Protein AF-A0A849HX82-F1 (afdb_monomer)

Mean predicted aligned error: 11.18 Å

Nearest PDB structures (foldseek):
  6ycs-assembly1_D  TM=4.601E-01  e=2.267E+00  Homo sapiens

Sequence (361 aa):
MLLKFRVETRKIKQPRIVVLRLSQDETGKPLERSLGSFNSKRSYQHIIEQLTEAERYEFDNYVATLAFSKTLFNTEADKVDRFIIKAAPDFKEALFAIWEEAKQWGITFTPEHEMLIGLLEKAKAVEQELSILTQGHFSALQKYGINIHQPAQDKENSTESEILFVTALKTARTGDRLAELFNEIASQKYGKSPKFKPHHFDFFINAKGKSTPPSFPKWYYTVAIDVLLELGIAPETLIPPELITIHWLRLNKQADILKTAALFDSVFPALRHNTRCHRLITREHMNSDIERMAKGKKYLSPAKAFEKWLEESIALKSSPRLETVISTFNRAFPALADNPFFMKLIASNLEKDSRTQGEES

Solvent-accessible surface area (backbone atoms only — not comparable to full-atom values): 21055 Å² total; per-residue (Å²): 132,81,70,54,59,50,78,43,69,47,88,55,105,61,65,32,43,33,40,25,40,50,48,63,48,100,86,68,47,85,39,79,43,80,58,47,67,27,41,102,89,42,78,55,62,76,38,58,79,71,44,53,72,75,53,40,54,56,48,53,27,52,53,40,46,44,50,48,40,33,72,65,62,69,40,54,76,84,72,63,76,89,81,86,83,89,73,58,67,70,57,54,52,51,53,49,55,50,36,57,52,31,53,58,54,69,42,92,62,47,70,58,36,56,51,51,52,52,51,49,55,52,49,29,52,50,46,54,52,42,18,63,78,49,75,60,74,50,59,77,55,50,76,61,70,40,61,64,91,54,79,88,75,85,81,72,77,62,73,64,65,47,52,48,54,43,50,41,39,65,74,47,71,37,48,60,55,36,20,50,50,49,24,47,49,34,32,75,77,66,72,36,82,70,75,63,47,36,74,74,52,47,52,69,75,64,54,84,80,61,94,68,78,82,88,68,67,70,58,54,54,29,48,39,47,51,50,23,47,78,72,73,40,67,59,68,80,75,44,59,58,58,60,50,45,60,29,42,46,67,80,60,62,52,99,43,67,67,60,29,48,54,51,47,36,69,78,37,61,92,50,59,81,39,62,53,42,55,39,40,54,50,47,57,46,33,50,50,39,43,38,57,40,37,71,71,55,83,88,56,57,72,67,57,12,47,52,52,35,55,74,65,41,71,85,51,84,64,89,59,56,67,68,59,54,51,54,52,45,31,70,75,25,66,71,53,44,88,33,69,69,59,54,52,51,53,54,57,52,57,54,50,58,58,52,61,60,63,74,79,107

Secondary structure (DSSP, 8-state):
---SEEEEEE-SSS-EEEEEEEEE-TTS-EEEEEEEEEBTTB--HHHHTT--HHHHHHHHHHHHHHHHHHHHH---GGG---------HHHHHHHHHHHHHHHHTT----HHHHHHHHHHHHHHHHHHHHHHHTTT---TTGGGT--TTSPPP----HHHHHHHHHHHHHHHSSHHHHHHHHHHHHHHHH-------GGGTHHHHH-SS-SS-----TTHHHHHHHHHHHTT--GGGTS-HHHHHHHHHHHH--SSHHHHHHHHHHH-GGGTT-HHHHHHHHHHHHHHHHHHHTTT-S---HHHHHHHHHHH-GGGSS---HHHHHHHHHHH-GGGTT-HHHHHHHHHHHHHHHHHHHH--

Foldseek 3Di:
DPLQWDWDFDPDVDTKTWIWGWDADPVRDTDTDTQDIDAPVGDCVSSCVVDDLVNNLVVVLLVLVQVVCCPQQVDGPNRDDDDDDDDDPVVVVVLSVCCVVCVLLPHDDRPNNVVVLVVVLVVLVVQVVVCVVVVNPGDDSVVSVDDSPDRDDDPPDPPQLLQLLVVLCVLLVALASSLVQLQCCCCPVQVHHSDGDSVVSVCSVPVPDDPDDDDDDLLSSLSSCVSCVVSVHHCCVRHPLQSNLVNVCPRQQDPDLVVSLVVVCVSHVVCNPVSNSSSNSLVVLQVVLLCVLQVNDPDDDSLRSLVSSVVVVPVPPDLDDLVVVLVVSCVSRVSCRPPVVVSVSSVVVSVVVVVVVVVVD

Radius of gyration: 25.2 Å; Cα contacts (8 Å, |Δi|>4): 334; chains: 1; bounding box: 61×73×53 Å

Structure (mmCIF, N/CA/C/O backbone):
data_AF-A0A849HX82-F1
#
_entry.id   AF-A0A849HX82-F1
#
loop_
_atom_site.group_PDB
_atom_site.id
_atom_site.type_symbol
_atom_site.label_atom_id
_atom_site.label_alt_id
_atom_site.label_comp_id
_atom_site.label_asym_id
_atom_site.label_entity_id
_atom_site.label_seq_id
_atom_site.pdbx_PDB_ins_code
_atom_site.Cartn_x
_atom_site.Cartn_y
_atom_site.Cartn_z
_atom_site.occupancy
_atom_site.B_iso_or_equiv
_atom_site.auth_seq_id
_atom_site.auth_comp_id
_atom_site.auth_asym_id
_atom_site.auth_atom_id
_atom_site.pdbx_PDB_model_num
ATOM 1 N N . MET A 1 1 ? 19.000 21.917 -10.399 1.00 32.50 1 MET A N 1
ATOM 2 C CA . MET A 1 1 ? 17.575 21.779 -10.034 1.00 32.50 1 MET A CA 1
ATOM 3 C C . MET A 1 1 ? 17.348 22.616 -8.782 1.00 32.50 1 MET A C 1
ATOM 5 O O . MET A 1 1 ? 17.922 22.293 -7.749 1.00 32.50 1 MET A O 1
ATOM 9 N N . LEU A 1 2 ? 16.660 23.756 -8.898 1.00 37.84 2 LEU A N 1
ATOM 10 C CA . LEU A 1 2 ? 16.303 24.582 -7.740 1.00 37.84 2 LEU A CA 1
ATOM 11 C C . LEU A 1 2 ? 15.347 23.763 -6.869 1.00 37.84 2 LEU A C 1
ATOM 13 O O . LEU A 1 2 ? 14.378 23.219 -7.395 1.00 37.84 2 LEU A O 1
ATOM 17 N N . LEU A 1 3 ? 15.638 23.641 -5.572 1.00 44.00 3 LEU A N 1
ATOM 18 C CA . LEU A 1 3 ? 14.663 23.134 -4.606 1.00 44.00 3 LEU A CA 1
ATOM 19 C C . LEU A 1 3 ? 13.393 23.969 -4.783 1.00 44.00 3 LEU A C 1
ATOM 21 O O . LEU A 1 3 ? 13.452 25.189 -4.651 1.00 44.00 3 LEU A O 1
ATOM 25 N N . LYS A 1 4 ? 12.275 23.339 -5.151 1.00 60.84 4 LYS A N 1
ATOM 26 C CA . LYS A 1 4 ? 11.016 24.063 -5.379 1.00 60.84 4 LYS A CA 1
ATOM 27 C C . LYS A 1 4 ? 10.300 24.376 -4.065 1.00 60.84 4 LYS A C 1
ATOM 29 O O . LYS A 1 4 ? 9.403 25.218 -4.066 1.00 60.84 4 LYS A O 1
ATOM 34 N N . PHE A 1 5 ? 10.756 23.781 -2.951 1.00 62.72 5 PHE A N 1
ATOM 35 C CA . PHE A 1 5 ? 10.306 24.102 -1.599 1.00 62.72 5 PHE A CA 1
ATOM 36 C C . PHE A 1 5 ? 11.450 24.365 -0.643 1.00 62.72 5 PHE A C 1
ATOM 38 O O . PHE A 1 5 ?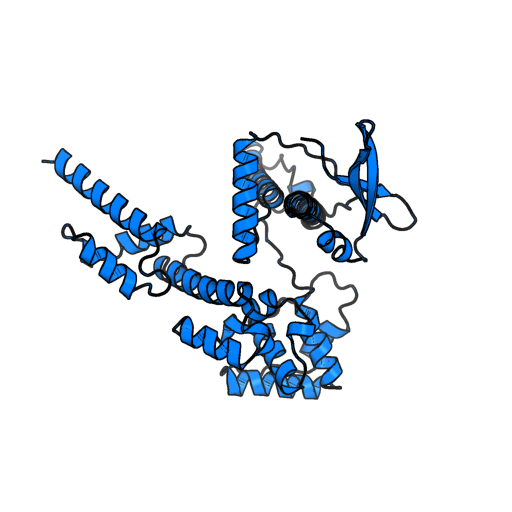 12.479 23.686 -0.657 1.00 62.72 5 PHE A O 1
ATOM 45 N N . ARG A 1 6 ? 11.205 25.303 0.266 1.00 67.62 6 ARG A N 1
ATOM 46 C CA . ARG A 1 6 ? 11.933 25.403 1.522 1.00 67.62 6 ARG A CA 1
ATOM 47 C C . ARG A 1 6 ? 10.997 24.989 2.641 1.00 67.62 6 ARG A C 1
ATOM 49 O O . ARG A 1 6 ? 9.869 25.476 2.729 1.00 67.62 6 ARG A O 1
ATOM 56 N N . VAL A 1 7 ? 11.483 24.086 3.481 1.00 65.19 7 VAL A N 1
ATOM 57 C CA . VAL A 1 7 ? 10.782 23.674 4.686 1.00 65.19 7 VAL A CA 1
ATOM 58 C C . VAL A 1 7 ? 11.515 24.244 5.887 1.00 65.19 7 VAL A C 1
ATOM 60 O O . VAL A 1 7 ? 12.705 23.993 6.070 1.00 65.19 7 VAL A O 1
ATOM 63 N N . GLU A 1 8 ? 10.817 25.045 6.684 1.00 70.25 8 GLU A N 1
ATOM 64 C CA . GLU A 1 8 ? 11.392 25.681 7.867 1.00 70.25 8 GLU A CA 1
ATOM 65 C C . GLU A 1 8 ? 10.648 25.268 9.122 1.00 70.25 8 GLU A C 1
ATOM 67 O O . GLU A 1 8 ? 9.415 25.296 9.158 1.00 70.25 8 GLU A O 1
ATOM 72 N N . THR A 1 9 ? 11.396 24.999 10.190 1.00 63.47 9 THR A N 1
ATOM 73 C CA . THR A 1 9 ? 10.790 24.848 11.505 1.00 63.47 9 THR A CA 1
ATOM 74 C C . THR A 1 9 ? 10.816 26.166 12.262 1.00 63.47 9 THR A C 1
ATOM 76 O O . THR A 1 9 ? 11.868 26.644 12.686 1.00 63.47 9 THR A O 1
ATOM 79 N N . ARG A 1 10 ? 9.639 26.753 12.489 1.00 67.75 10 ARG A N 1
ATOM 80 C CA . ARG A 1 10 ? 9.504 27.943 13.336 1.00 67.75 10 ARG A CA 1
ATOM 81 C C . ARG A 1 10 ? 9.311 27.529 14.790 1.00 67.75 10 ARG A C 1
ATOM 83 O O . ARG A 1 10 ? 8.286 26.941 15.144 1.00 67.75 10 ARG A O 1
ATOM 90 N N . LYS A 1 11 ? 10.276 27.885 15.643 1.00 60.84 11 LYS A N 1
ATOM 91 C CA . LYS A 1 11 ? 10.213 27.713 17.104 1.00 60.84 11 LYS A CA 1
ATOM 92 C C . LYS A 1 11 ? 9.299 28.773 17.735 1.00 60.84 11 LYS A C 1
ATOM 94 O O . LYS A 1 11 ? 9.757 29.738 18.333 1.00 60.84 11 LYS A O 1
ATOM 99 N N . ILE A 1 12 ? 7.989 28.611 17.561 1.00 63.09 12 ILE A N 1
ATOM 100 C CA . ILE A 1 12 ? 6.954 29.301 18.357 1.00 63.09 12 ILE A CA 1
ATOM 101 C C . ILE A 1 12 ? 6.491 28.375 19.501 1.00 63.09 12 ILE A C 1
ATOM 103 O O . ILE A 1 12 ? 7.000 27.263 19.614 1.00 63.09 12 ILE A O 1
ATOM 107 N N . LYS A 1 13 ? 5.502 28.773 20.329 1.00 56.59 13 LYS A N 1
ATOM 108 C CA . LYS A 1 13 ? 4.958 27.948 21.446 1.00 56.59 13 LYS A CA 1
ATOM 109 C C . LYS A 1 13 ? 4.661 26.477 21.076 1.00 56.59 13 LYS A C 1
ATOM 111 O O . LYS A 1 13 ? 4.622 25.629 21.958 1.00 56.59 13 LYS A O 1
ATOM 116 N N . GLN A 1 14 ? 4.433 26.180 19.793 1.00 59.50 14 GLN A N 1
ATOM 117 C CA . GLN A 1 14 ? 4.454 24.831 19.223 1.00 59.50 14 GLN A CA 1
ATOM 118 C C . GLN A 1 14 ? 5.280 24.849 17.926 1.00 59.50 14 GLN A C 1
ATOM 120 O O . GLN A 1 14 ? 4.918 25.631 17.043 1.00 59.50 14 GLN A O 1
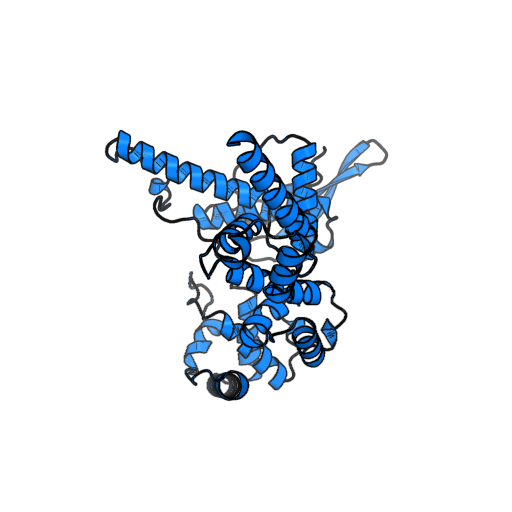ATOM 125 N N . PRO A 1 15 ? 6.324 24.012 17.765 1.00 66.88 15 PRO A N 1
ATOM 126 C CA . PRO A 1 15 ? 7.077 23.929 16.517 1.00 66.88 15 PRO A CA 1
ATOM 127 C C . PRO A 1 15 ? 6.139 23.702 15.329 1.00 66.88 15 PRO A C 1
ATOM 129 O O . PRO A 1 15 ? 5.221 22.876 15.393 1.00 66.88 15 PRO A O 1
ATOM 132 N N . ARG A 1 16 ? 6.330 24.481 14.263 1.00 73.69 16 ARG A N 1
ATOM 133 C CA . ARG A 1 16 ? 5.575 24.337 13.014 1.00 73.69 16 ARG A CA 1
ATOM 134 C C . ARG A 1 16 ? 6.516 24.204 11.846 1.00 73.69 16 ARG A C 1
ATOM 136 O O . ARG A 1 16 ? 7.484 24.953 11.761 1.00 73.69 16 ARG A O 1
ATOM 143 N N . ILE A 1 17 ? 6.142 23.315 10.945 1.00 80.19 17 ILE A N 1
ATOM 144 C CA . ILE A 1 17 ? 6.787 23.112 9.664 1.00 80.19 17 ILE A CA 1
ATOM 145 C C . ILE A 1 17 ? 6.073 24.011 8.664 1.00 80.19 17 ILE A C 1
ATOM 147 O O . ILE A 1 17 ? 4.870 23.862 8.450 1.00 80.19 17 ILE A O 1
ATOM 151 N N . VAL A 1 18 ? 6.785 24.985 8.111 1.00 82.62 18 VAL A N 1
ATOM 152 C CA . VAL A 1 18 ? 6.273 25.908 7.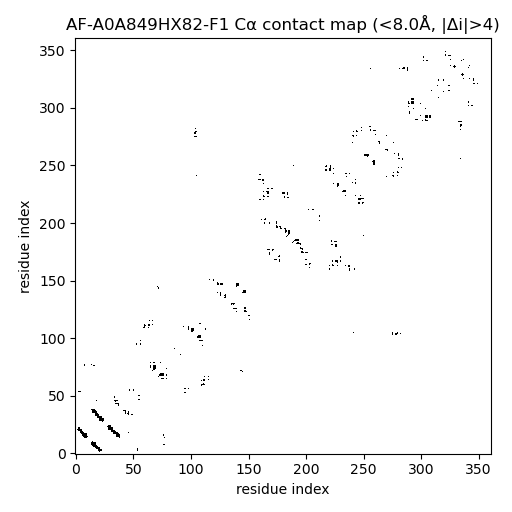093 1.00 82.62 18 VAL A CA 1
ATOM 153 C C . VAL A 1 18 ? 6.752 25.435 5.733 1.00 82.62 18 VAL A C 1
ATOM 155 O O . VAL A 1 18 ? 7.942 25.185 5.570 1.00 82.62 18 VAL A O 1
ATOM 158 N N . VAL A 1 19 ? 5.834 25.327 4.773 1.00 84.69 19 VAL A N 1
ATOM 159 C CA . VAL A 1 19 ? 6.145 24.927 3.397 1.00 84.69 19 VAL A CA 1
ATOM 160 C C . VAL A 1 19 ? 6.078 26.161 2.510 1.00 84.69 19 VAL A C 1
ATOM 162 O O . VAL A 1 19 ? 5.021 26.782 2.371 1.00 84.69 19 VAL A O 1
ATOM 165 N N . LEU A 1 20 ? 7.214 26.527 1.928 1.00 84.12 20 LEU A N 1
ATOM 166 C CA . LEU A 1 20 ? 7.356 27.686 1.053 1.00 84.12 20 LEU A CA 1
ATOM 167 C C . LEU A 1 20 ? 7.644 27.200 -0.362 1.00 84.12 20 LEU A C 1
ATOM 169 O O . LEU A 1 20 ? 8.619 26.482 -0.540 1.00 84.12 20 LEU A O 1
ATOM 173 N N . ARG A 1 21 ? 6.847 27.600 -1.355 1.00 85.25 21 ARG A N 1
ATOM 174 C CA . ARG A 1 21 ? 7.183 27.435 -2.774 1.00 85.25 21 ARG A CA 1
ATOM 175 C C . ARG A 1 21 ? 8.191 28.503 -3.177 1.00 85.25 21 ARG A C 1
ATOM 177 O O . ARG A 1 21 ? 7.951 29.687 -2.936 1.00 85.25 21 ARG A O 1
ATOM 184 N N . LEU A 1 22 ? 9.279 28.078 -3.805 1.00 83.62 22 LEU A N 1
ATOM 185 C CA . LEU A 1 22 ? 10.296 28.955 -4.371 1.00 83.62 22 LEU A CA 1
ATOM 186 C C . LEU A 1 22 ? 10.023 29.145 -5.867 1.00 83.62 22 LEU A C 1
ATOM 188 O O . LEU A 1 22 ? 9.979 28.178 -6.627 1.00 83.62 22 LEU A O 1
ATOM 192 N N . SER A 1 23 ? 9.834 30.391 -6.287 1.00 81.44 23 SER A N 1
ATOM 193 C CA . SER A 1 23 ? 9.700 30.799 -7.690 1.00 81.44 23 SER A CA 1
ATOM 194 C C . SER A 1 23 ? 10.662 31.945 -8.006 1.00 81.44 23 SER A C 1
ATOM 196 O O . SER A 1 23 ? 11.379 32.416 -7.127 1.00 81.44 23 SER A O 1
ATOM 198 N N . GLN A 1 24 ? 10.700 32.394 -9.258 1.00 82.25 24 GLN A N 1
ATOM 199 C CA . GLN A 1 24 ? 11.412 33.610 -9.654 1.00 82.25 24 GLN A CA 1
ATOM 200 C C . GLN A 1 24 ? 10.403 34.652 -10.135 1.00 82.25 24 GLN A C 1
ATOM 202 O O . GLN A 1 24 ? 9.386 34.284 -10.723 1.00 82.25 24 GLN A O 1
ATOM 207 N N . ASP A 1 25 ? 10.653 35.926 -9.840 1.00 78.00 25 ASP A N 1
ATOM 208 C CA . ASP A 1 25 ? 9.921 37.028 -10.469 1.00 78.00 25 ASP A CA 1
ATOM 209 C C . ASP A 1 25 ? 10.399 37.264 -11.913 1.00 78.00 25 ASP A C 1
ATOM 211 O O . ASP A 1 25 ? 11.367 36.654 -12.372 1.00 78.00 25 ASP A O 1
ATOM 215 N N . GLU A 1 26 ? 9.736 38.172 -12.634 1.00 78.06 26 GLU A N 1
ATOM 216 C CA . GLU A 1 26 ? 10.100 38.561 -14.009 1.00 78.06 26 GLU A CA 1
ATOM 217 C C . GLU A 1 26 ? 11.530 39.128 -14.120 1.00 78.06 26 GLU A C 1
ATOM 219 O O . GLU A 1 26 ? 12.091 39.196 -15.211 1.00 78.06 26 GLU A O 1
ATOM 224 N N . THR A 1 27 ? 12.145 39.502 -12.992 1.00 78.62 27 THR A N 1
ATOM 225 C CA . THR A 1 27 ? 13.517 40.023 -12.896 1.00 78.62 27 THR A CA 1
ATOM 226 C C . THR A 1 27 ? 14.540 38.966 -12.461 1.00 78.62 27 THR A C 1
ATOM 228 O O . THR A 1 27 ? 15.720 39.279 -12.299 1.00 78.62 27 THR A O 1
ATOM 231 N N . GLY A 1 28 ? 14.114 37.712 -12.271 1.00 76.00 28 GLY A N 1
ATOM 232 C CA . GLY A 1 28 ? 14.960 36.595 -11.849 1.00 76.00 28 GLY A CA 1
ATOM 233 C C . GLY A 1 28 ? 15.248 36.531 -10.343 1.00 76.00 28 GLY A C 1
ATOM 234 O O . GLY A 1 28 ? 16.032 35.679 -9.913 1.00 76.00 28 GLY A O 1
ATOM 235 N N . LYS A 1 29 ? 14.637 37.390 -9.515 1.00 79.25 29 LYS A N 1
ATOM 236 C CA . LYS A 1 29 ? 14.809 37.351 -8.055 1.00 79.25 29 LYS A CA 1
ATOM 237 C C . LYS A 1 29 ? 13.958 36.242 -7.434 1.00 79.25 29 LYS A C 1
ATOM 239 O O . LYS A 1 29 ? 12.840 36.000 -7.891 1.00 79.25 29 LYS A O 1
ATOM 244 N N . PRO A 1 30 ? 14.453 35.574 -6.377 1.00 78.00 30 PRO A N 1
ATOM 245 C CA . PRO A 1 30 ? 13.697 34.532 -5.699 1.00 78.00 30 PRO A CA 1
ATOM 246 C C . PRO A 1 30 ? 12.462 35.115 -5.001 1.00 78.00 30 PRO A C 1
ATOM 248 O O . PRO A 1 30 ? 12.556 36.043 -4.199 1.00 78.00 30 PRO A O 1
ATOM 251 N N . LEU A 1 31 ? 11.309 34.528 -5.299 1.00 81.00 31 LEU A N 1
ATOM 252 C CA . LEU A 1 31 ? 10.018 34.771 -4.669 1.00 81.00 31 LEU A CA 1
ATOM 253 C C . LEU A 1 31 ? 9.668 33.573 -3.789 1.00 81.00 31 LEU A C 1
ATOM 255 O O . LEU A 1 31 ? 9.713 32.427 -4.239 1.00 81.00 31 LEU A O 1
ATOM 259 N N . GLU A 1 32 ? 9.276 33.843 -2.547 1.00 84.88 32 GLU A N 1
ATOM 260 C CA . GLU A 1 32 ? 8.814 32.817 -1.616 1.00 84.88 32 GLU A CA 1
ATOM 261 C C . GLU A 1 32 ? 7.304 32.957 -1.406 1.00 84.88 32 GLU A C 1
ATOM 263 O O . GLU A 1 32 ? 6.818 33.980 -0.919 1.00 84.88 32 GLU A O 1
ATOM 268 N N . ARG A 1 33 ? 6.542 31.914 -1.745 1.00 84.81 33 ARG A N 1
ATOM 269 C CA . ARG A 1 33 ? 5.100 31.849 -1.479 1.00 84.81 33 ARG A CA 1
ATOM 270 C C . ARG A 1 33 ? 4.8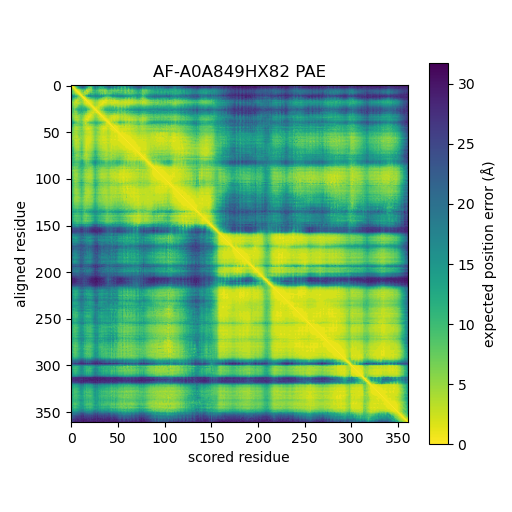13 30.788 -0.429 1.00 84.81 33 ARG A C 1
ATOM 272 O O . ARG A 1 33 ? 5.067 29.609 -0.647 1.00 84.81 33 ARG A O 1
ATOM 279 N N . SER A 1 34 ? 4.218 31.188 0.692 1.00 86.44 34 SER A N 1
ATOM 280 C CA . SER A 1 34 ? 3.744 30.233 1.698 1.00 86.44 34 SER A CA 1
ATOM 281 C C . SER A 1 34 ? 2.587 29.398 1.149 1.00 86.44 34 SER A C 1
ATOM 283 O O . SER A 1 34 ? 1.577 29.955 0.717 1.00 86.44 34 SER A O 1
ATOM 285 N N . LEU A 1 35 ? 2.735 28.072 1.179 1.00 85.25 35 LEU A N 1
ATOM 286 C CA . LEU A 1 35 ? 1.671 27.117 0.851 1.00 85.25 35 LEU A CA 1
ATOM 287 C C . LEU A 1 35 ? 0.877 26.693 2.092 1.00 85.25 35 LEU A C 1
ATOM 289 O O . LEU A 1 35 ? -0.247 26.208 1.980 1.00 85.25 35 LEU A O 1
ATOM 293 N N . GLY A 1 36 ? 1.448 26.895 3.281 1.00 85.69 36 GLY A N 1
ATOM 294 C CA . GLY A 1 36 ? 0.817 26.555 4.548 1.00 85.69 36 GLY A CA 1
ATOM 295 C C . GLY A 1 36 ? 1.822 26.167 5.626 1.00 85.69 36 GLY A C 1
ATOM 296 O O . GLY A 1 36 ? 3.039 26.299 5.475 1.00 85.69 36 GLY A O 1
ATOM 297 N N . SER A 1 37 ? 1.294 25.690 6.753 1.00 84.75 37 SER A N 1
ATOM 298 C CA . SER A 1 37 ? 2.115 25.129 7.826 1.00 84.75 37 SER A CA 1
ATOM 299 C C . SER A 1 37 ? 1.390 24.010 8.557 1.00 84.75 37 SER A C 1
ATOM 301 O O . SER A 1 37 ? 0.173 24.072 8.745 1.00 84.75 37 SER A O 1
ATOM 303 N N . PHE A 1 38 ? 2.142 23.019 9.022 1.00 84.56 38 PHE A N 1
ATOM 304 C CA . PHE A 1 38 ? 1.605 21.857 9.721 1.00 84.56 38 PHE A CA 1
ATOM 305 C C . PHE A 1 38 ? 2.456 21.475 10.937 1.00 84.56 38 PHE A C 1
ATOM 307 O O . PHE A 1 38 ? 3.554 21.996 11.151 1.00 84.56 38 PHE A O 1
ATOM 314 N N . ASN A 1 39 ? 1.898 20.616 11.788 1.00 80.00 39 ASN A N 1
ATOM 315 C CA . ASN A 1 39 ? 2.573 19.999 12.930 1.00 80.00 39 ASN A CA 1
ATOM 316 C C . ASN A 1 39 ? 1.827 18.718 13.339 1.00 80.00 39 ASN A C 1
ATOM 318 O O . ASN A 1 39 ? 0.850 18.342 12.699 1.00 80.00 39 ASN A O 1
ATOM 322 N N . SER A 1 40 ? 2.223 18.086 14.445 1.00 67.56 40 SER A N 1
ATOM 323 C CA . SER A 1 40 ? 1.593 16.853 14.947 1.00 67.56 40 SER A CA 1
ATOM 324 C C . SER A 1 40 ? 0.086 16.950 15.242 1.00 67.56 40 SER A C 1
ATOM 326 O O . SER A 1 40 ? -0.564 15.924 15.400 1.00 67.56 40 SER A O 1
ATOM 328 N N . LYS A 1 41 ? -0.489 18.159 15.326 1.00 67.56 41 LYS A N 1
ATOM 329 C CA . LYS A 1 41 ? -1.917 18.399 15.600 1.00 67.56 41 LYS A CA 1
ATOM 330 C C . LYS A 1 41 ? -2.689 18.964 14.406 1.00 67.56 41 LYS A C 1
ATOM 332 O O . LYS A 1 41 ? -3.901 19.138 14.508 1.00 67.56 41 LYS A O 1
ATOM 337 N N . ARG A 1 42 ? -2.017 19.318 13.308 1.00 70.31 42 ARG A N 1
ATOM 338 C CA . ARG A 1 42 ? -2.631 19.942 12.128 1.00 70.31 42 ARG A CA 1
ATOM 339 C C . ARG A 1 42 ? -2.302 19.139 10.882 1.00 70.31 42 ARG A C 1
ATOM 341 O O . ARG A 1 42 ? -1.131 18.935 10.583 1.00 70.31 42 ARG A O 1
ATOM 348 N N . SER A 1 43 ? -3.340 18.760 10.141 1.00 76.75 43 SER A N 1
ATOM 349 C CA . SER A 1 43 ? -3.196 18.085 8.852 1.00 76.75 43 SER A CA 1
ATOM 350 C C . SER A 1 43 ? -2.491 18.978 7.824 1.00 76.75 43 SER A C 1
ATOM 352 O O . SER A 1 43 ? -2.716 20.190 7.774 1.00 76.75 43 SER A O 1
ATOM 354 N N . TYR A 1 44 ? -1.665 18.360 6.983 1.00 84.00 44 TYR A N 1
ATOM 355 C CA . TYR A 1 44 ? -1.013 18.980 5.829 1.00 84.00 44 TYR A CA 1
ATOM 356 C C . TYR A 1 44 ? -1.788 18.771 4.515 1.00 84.00 44 TYR A C 1
ATOM 358 O O . TYR A 1 44 ? -1.286 19.132 3.456 1.00 84.00 44 TYR A O 1
ATOM 366 N N . GLN A 1 45 ? -3.022 18.251 4.560 1.00 81.69 45 GLN A N 1
ATOM 367 C CA . GLN A 1 45 ? -3.831 17.978 3.361 1.00 81.69 45 GLN A CA 1
ATOM 368 C C . GLN A 1 45 ? -4.042 19.224 2.482 1.00 81.69 45 GLN A C 1
ATOM 370 O O . GLN A 1 45 ? -3.840 19.176 1.274 1.00 81.69 45 GLN A O 1
ATOM 375 N N . HIS A 1 46 ? -4.320 20.369 3.113 1.00 81.94 46 HIS A N 1
ATOM 376 C CA . HIS A 1 46 ? -4.448 21.666 2.439 1.00 81.94 46 HIS A CA 1
ATOM 377 C C . HIS A 1 46 ? -3.184 22.099 1.671 1.00 81.94 46 HIS A C 1
ATOM 379 O O . HIS A 1 46 ? -3.267 22.916 0.758 1.00 81.94 46 HIS A O 1
ATOM 385 N N . ILE A 1 47 ? -2.004 21.599 2.060 1.00 87.25 47 ILE A N 1
ATOM 386 C CA . ILE A 1 47 ? -0.743 21.863 1.358 1.00 87.25 47 ILE A CA 1
ATOM 387 C C . ILE A 1 47 ? -0.676 20.966 0.124 1.00 87.25 47 ILE A C 1
ATOM 389 O O . ILE A 1 47 ? -0.412 21.475 -0.958 1.00 87.25 47 ILE A O 1
ATOM 393 N N . ILE A 1 48 ? -0.973 19.668 0.275 1.00 86.25 48 ILE A N 1
ATOM 394 C CA . ILE A 1 48 ? -0.932 18.669 -0.809 1.00 86.25 48 ILE A CA 1
ATOM 395 C C . ILE A 1 48 ? -1.781 19.098 -2.005 1.00 86.25 48 ILE A C 1
ATOM 397 O O . ILE A 1 48 ? -1.326 18.992 -3.140 1.00 86.25 48 ILE A O 1
ATOM 401 N N . GLU A 1 49 ? -2.982 19.619 -1.759 1.00 85.62 49 GLU A N 1
ATOM 402 C CA . GLU A 1 49 ? -3.921 20.062 -2.802 1.00 85.62 49 GLU A CA 1
ATOM 403 C C . GLU A 1 49 ? -3.372 21.194 -3.685 1.00 85.62 49 GLU A C 1
ATOM 405 O O . GLU A 1 49 ? -3.859 21.409 -4.792 1.00 85.62 49 GLU A O 1
ATOM 410 N N . GLN A 1 50 ? -2.350 21.913 -3.216 1.00 87.44 50 GLN A N 1
ATOM 411 C CA . GLN A 1 50 ? -1.732 23.017 -3.945 1.00 87.44 50 GLN A CA 1
ATOM 412 C C . GLN A 1 50 ? -0.461 22.607 -4.701 1.00 87.44 50 GLN A C 1
ATOM 414 O O . GLN A 1 50 ? 0.069 23.437 -5.445 1.00 87.44 50 GLN A O 1
ATOM 419 N N . LEU A 1 51 ? 0.061 21.392 -4.496 1.00 87.12 51 LEU A N 1
ATOM 420 C CA . LEU A 1 51 ? 1.332 20.926 -5.060 1.00 87.12 51 LEU A CA 1
ATOM 421 C C . LEU A 1 51 ? 1.151 20.337 -6.465 1.00 87.12 51 LEU A C 1
ATOM 423 O O . LEU A 1 51 ? 0.211 19.593 -6.728 1.00 87.12 51 LEU A O 1
ATOM 427 N N . THR A 1 52 ? 2.098 20.615 -7.361 1.00 88.06 52 THR A N 1
ATOM 428 C CA . THR A 1 52 ? 2.265 19.829 -8.597 1.00 88.06 52 THR A CA 1
ATOM 429 C C . THR A 1 52 ? 2.843 18.447 -8.266 1.00 88.06 52 THR A C 1
ATOM 431 O O . THR A 1 52 ? 3.403 18.257 -7.188 1.00 88.06 52 THR A O 1
ATOM 434 N N . GLU A 1 53 ? 2.775 17.478 -9.181 1.00 86.00 53 GLU A N 1
ATOM 435 C CA . GLU A 1 53 ? 3.253 16.107 -8.907 1.00 86.00 53 GLU A CA 1
ATOM 436 C C . GLU A 1 53 ? 4.740 16.042 -8.521 1.00 86.00 53 GLU A C 1
ATOM 438 O O . GLU A 1 53 ? 5.095 15.394 -7.539 1.00 86.00 53 GLU A O 1
ATOM 443 N N . ALA A 1 54 ? 5.610 16.800 -9.195 1.00 84.12 54 ALA A N 1
ATOM 444 C CA . ALA A 1 54 ? 7.032 16.864 -8.839 1.00 84.12 54 ALA A CA 1
ATOM 445 C C . ALA A 1 54 ? 7.266 17.444 -7.433 1.00 84.12 54 ALA A C 1
ATOM 447 O O . ALA A 1 54 ? 8.172 17.033 -6.713 1.00 84.12 54 ALA A O 1
ATOM 448 N N . GLU A 1 55 ? 6.446 18.413 -7.037 1.00 86.62 55 GLU A N 1
ATOM 449 C CA . GLU A 1 55 ? 6.519 19.038 -5.718 1.00 86.62 55 GLU A CA 1
ATOM 450 C C . GLU A 1 55 ? 5.976 18.106 -4.634 1.00 86.62 55 GLU A C 1
ATOM 452 O O . GLU A 1 55 ? 6.527 18.015 -3.538 1.00 86.62 55 GLU A O 1
ATOM 457 N N . ARG A 1 56 ? 4.918 17.367 -4.969 1.00 88.38 56 ARG A N 1
ATOM 458 C CA . ARG A 1 56 ? 4.338 16.345 -4.114 1.00 88.38 56 ARG A CA 1
ATOM 459 C C . ARG A 1 56 ? 5.302 15.183 -3.886 1.00 88.38 56 ARG A C 1
ATOM 461 O O . ARG A 1 56 ? 5.412 14.740 -2.752 1.00 88.38 56 ARG A O 1
ATOM 468 N N . TYR A 1 57 ? 6.039 14.747 -4.905 1.00 87.50 57 TYR A N 1
ATOM 469 C CA . TYR A 1 57 ? 7.103 13.753 -4.747 1.00 87.50 57 TYR A CA 1
ATOM 470 C C . TYR A 1 57 ? 8.137 14.182 -3.697 1.00 87.50 57 TYR A C 1
ATOM 472 O O . TYR A 1 57 ? 8.482 13.406 -2.807 1.00 87.50 57 TYR A O 1
ATOM 480 N N . GLU A 1 58 ? 8.622 15.426 -3.760 1.00 86.25 58 GLU A N 1
ATOM 481 C CA . GLU A 1 58 ? 9.579 15.946 -2.771 1.00 86.25 58 GLU A CA 1
ATOM 482 C C . GLU A 1 58 ? 8.948 16.052 -1.372 1.00 86.25 58 GLU A C 1
ATOM 484 O O . GLU A 1 58 ? 9.584 15.718 -0.371 1.00 86.25 58 GLU A O 1
ATOM 489 N N . PHE A 1 59 ? 7.683 16.471 -1.296 1.00 87.19 59 PHE A N 1
ATOM 490 C CA . PHE A 1 59 ? 6.962 16.606 -0.033 1.00 87.19 59 PHE A CA 1
ATOM 491 C C . PHE A 1 59 ? 6.675 15.257 0.645 1.00 87.19 59 PHE A C 1
ATOM 493 O O . PHE A 1 59 ? 6.913 15.120 1.846 1.00 87.19 59 PHE A O 1
ATOM 500 N N . ASP A 1 60 ? 6.220 14.253 -0.107 1.00 87.44 60 ASP A N 1
ATOM 501 C CA . ASP A 1 60 ? 5.908 12.917 0.411 1.00 87.44 60 ASP A CA 1
ATOM 502 C C . ASP A 1 60 ? 7.185 12.226 0.936 1.00 87.44 60 ASP A C 1
ATOM 504 O O . ASP A 1 60 ? 7.167 11.638 2.021 1.00 87.44 60 ASP A O 1
ATOM 508 N N . ASN A 1 61 ? 8.322 12.385 0.242 1.00 87.31 61 ASN A N 1
ATOM 509 C CA . ASN A 1 61 ? 9.635 11.937 0.727 1.00 87.31 61 ASN A CA 1
ATOM 510 C C . ASN A 1 61 ? 10.041 12.627 2.039 1.00 87.31 61 ASN A C 1
ATOM 512 O O . ASN A 1 61 ? 10.431 11.961 3.001 1.00 87.31 61 ASN A O 1
ATOM 516 N N . TYR A 1 62 ? 9.878 13.950 2.124 1.00 86.94 62 TYR A N 1
ATOM 517 C CA . TYR A 1 62 ? 10.175 14.700 3.344 1.00 86.94 62 TYR A CA 1
ATOM 518 C C . TYR A 1 62 ? 9.323 14.233 4.537 1.00 86.94 62 TYR A C 1
ATOM 520 O O . TYR A 1 62 ? 9.853 13.966 5.619 1.00 86.94 62 TYR A O 1
ATOM 528 N N . VAL A 1 63 ? 8.007 14.094 4.350 1.00 86.81 63 VAL A N 1
ATOM 529 C CA . VAL A 1 63 ? 7.091 13.632 5.405 1.00 86.81 63 VAL A CA 1
ATOM 530 C C . VAL A 1 63 ? 7.435 12.211 5.854 1.00 86.81 63 VAL A C 1
ATOM 532 O O . VAL A 1 63 ? 7.438 11.940 7.057 1.00 86.81 63 VAL A O 1
ATOM 535 N N . ALA A 1 64 ? 7.774 11.315 4.924 1.00 84.94 64 ALA A N 1
ATOM 536 C CA . ALA A 1 64 ? 8.153 9.947 5.261 1.00 84.94 64 ALA A CA 1
ATOM 537 C C . ALA A 1 64 ? 9.480 9.872 6.036 1.00 84.94 64 ALA A C 1
ATOM 539 O O . ALA A 1 64 ? 9.603 9.071 6.966 1.00 84.94 64 ALA A O 1
ATOM 540 N N . THR A 1 65 ? 10.439 10.753 5.736 1.00 85.56 65 THR A N 1
ATOM 541 C CA . THR A 1 65 ? 11.676 10.903 6.518 1.00 85.56 65 THR A CA 1
ATOM 542 C C . THR A 1 65 ? 11.383 11.357 7.950 1.00 85.56 65 THR A C 1
ATOM 544 O O . THR A 1 65 ? 11.889 10.765 8.904 1.00 85.56 65 THR A O 1
ATOM 547 N N . LEU A 1 66 ? 10.499 12.344 8.140 1.00 84.88 66 LEU A N 1
ATOM 548 C CA . LEU A 1 66 ? 10.085 12.766 9.484 1.00 84.88 66 LEU A CA 1
ATOM 549 C C . LEU A 1 66 ? 9.391 11.642 10.261 1.00 84.88 66 LEU A C 1
ATOM 551 O O . LEU A 1 66 ? 9.656 11.455 11.451 1.00 84.88 66 LEU A O 1
ATOM 555 N N . ALA A 1 67 ? 8.509 10.892 9.596 1.00 84.31 67 ALA A N 1
ATOM 556 C CA . ALA A 1 67 ? 7.813 9.760 10.197 1.00 84.31 67 ALA A CA 1
ATOM 557 C C . ALA A 1 67 ? 8.794 8.657 10.622 1.00 84.31 67 ALA A C 1
ATOM 559 O O . ALA A 1 67 ? 8.684 8.142 11.738 1.00 84.31 67 ALA A O 1
ATOM 560 N N . PHE A 1 68 ? 9.786 8.348 9.783 1.00 85.94 68 PHE A N 1
ATOM 561 C CA . PHE A 1 68 ? 10.874 7.421 10.096 1.00 85.94 68 PHE A CA 1
ATOM 562 C C . PHE A 1 68 ? 11.649 7.870 11.346 1.00 85.94 68 PHE A C 1
ATOM 564 O O . PHE A 1 68 ? 11.739 7.118 12.322 1.00 85.94 68 PHE A O 1
ATOM 571 N N . SER A 1 69 ? 12.133 9.118 11.375 1.00 87.00 69 SER A N 1
ATOM 572 C CA . SER A 1 69 ? 12.898 9.667 12.507 1.00 87.00 69 SER A CA 1
ATOM 573 C C . SER A 1 69 ? 12.091 9.687 13.806 1.00 87.00 69 SER A C 1
ATOM 575 O O . SER A 1 69 ? 12.608 9.357 14.878 1.00 87.00 69 SER A O 1
ATOM 577 N N . LYS A 1 70 ? 10.804 10.037 13.729 1.00 83.75 70 LYS A N 1
ATOM 578 C CA . LYS A 1 70 ? 9.926 10.052 14.899 1.00 83.75 70 LYS A CA 1
ATOM 579 C C . LYS A 1 70 ? 9.630 8.645 15.412 1.00 83.75 70 LYS A C 1
ATOM 581 O O . LYS A 1 70 ? 9.634 8.433 16.620 1.00 83.75 70 LYS A O 1
ATOM 586 N N . THR A 1 71 ? 9.381 7.691 14.521 1.00 82.62 71 THR A N 1
ATOM 587 C CA . THR A 1 71 ? 8.961 6.335 14.903 1.00 82.62 71 THR A CA 1
ATOM 588 C C . THR A 1 71 ? 10.113 5.520 15.480 1.00 82.62 71 THR A C 1
ATOM 590 O O . THR A 1 71 ? 9.924 4.829 16.477 1.00 82.62 71 THR A O 1
ATOM 593 N N . LEU A 1 72 ? 11.302 5.607 14.879 1.00 82.50 72 LEU A N 1
ATOM 594 C CA . LEU A 1 72 ? 12.436 4.751 15.239 1.00 82.50 72 LEU A CA 1
ATOM 595 C C . LEU A 1 72 ? 13.391 5.390 16.246 1.00 82.50 72 LEU A C 1
ATOM 597 O O . LEU A 1 72 ? 13.991 4.679 17.044 1.00 82.50 72 LEU A O 1
ATOM 601 N N . PHE A 1 73 ? 13.508 6.720 16.237 1.00 85.12 73 PHE A N 1
ATOM 602 C CA . PHE A 1 73 ? 14.458 7.455 17.079 1.00 85.12 73 PHE A CA 1
ATOM 603 C C . PHE A 1 73 ? 13.777 8.466 18.012 1.00 85.12 73 PHE A C 1
ATOM 605 O O . PHE A 1 73 ? 14.458 9.254 18.665 1.00 85.12 73 PHE A O 1
ATOM 612 N N . ASN A 1 74 ? 12.438 8.500 18.057 1.00 84.19 74 ASN A N 1
ATOM 613 C CA . ASN A 1 74 ? 11.651 9.465 18.837 1.00 84.19 74 ASN A CA 1
ATOM 614 C C . ASN A 1 74 ? 12.087 10.932 18.630 1.00 84.19 74 ASN A C 1
ATOM 616 O O . ASN A 1 74 ? 12.018 11.757 19.542 1.00 84.19 74 ASN A O 1
ATOM 620 N N . THR A 1 75 ? 12.553 11.259 17.424 1.00 82.75 75 THR A N 1
ATOM 621 C CA . THR A 1 75 ? 13.087 12.585 17.106 1.00 82.75 75 THR A CA 1
ATOM 622 C C . THR A 1 75 ? 11.981 13.487 16.563 1.00 82.75 75 THR A C 1
ATOM 624 O O . THR A 1 75 ? 11.225 13.099 15.675 1.00 82.75 75 THR A O 1
ATOM 627 N N . GLU A 1 76 ? 11.861 14.691 17.124 1.00 80.12 76 GLU A N 1
ATOM 628 C CA . GLU A 1 76 ? 10.926 15.714 16.645 1.00 80.12 76 GLU A CA 1
ATOM 629 C C . GLU A 1 76 ? 11.430 16.355 15.350 1.00 80.12 76 GLU A C 1
ATOM 631 O O . GLU A 1 76 ? 12.635 16.493 15.147 1.00 80.12 76 GLU A O 1
ATOM 636 N N . ALA A 1 77 ? 10.510 16.805 14.495 1.00 76.56 77 ALA A N 1
ATOM 637 C CA . ALA A 1 77 ? 10.843 17.330 13.170 1.00 76.56 77 ALA A CA 1
ATOM 638 C C . ALA A 1 77 ? 11.804 18.535 13.178 1.00 76.56 77 ALA A C 1
ATOM 640 O O . ALA A 1 77 ? 12.528 18.748 12.212 1.00 76.56 77 ALA A O 1
ATOM 641 N N . ASP A 1 78 ? 11.838 19.319 14.259 1.00 74.69 78 ASP A N 1
ATOM 642 C CA . ASP A 1 78 ? 12.741 20.466 14.416 1.00 74.69 78 ASP A CA 1
ATOM 643 C C . ASP A 1 78 ? 14.175 20.091 14.809 1.00 74.69 78 ASP A C 1
ATOM 645 O O . ASP A 1 78 ? 15.043 20.962 14.850 1.00 74.69 78 ASP A O 1
ATOM 649 N N . LYS A 1 79 ? 14.405 18.810 15.107 1.00 78.06 79 LYS A N 1
ATOM 650 C CA . LYS A 1 79 ? 15.697 18.229 15.485 1.00 78.06 79 LYS A CA 1
ATOM 651 C C . LYS A 1 79 ? 16.231 17.251 14.440 1.00 78.06 79 LYS A C 1
ATOM 653 O O . LYS A 1 79 ? 17.266 16.636 14.672 1.00 78.06 79 LYS A O 1
ATOM 658 N N . VAL A 1 80 ? 15.514 17.060 13.332 1.00 80.06 80 VAL A N 1
ATOM 659 C CA . VAL A 1 80 ? 15.968 16.204 12.235 1.00 80.06 80 VAL A CA 1
ATOM 660 C C . VAL A 1 80 ? 16.981 16.982 11.403 1.00 80.06 80 VAL A C 1
ATOM 662 O O . VAL A 1 80 ? 16.648 18.008 10.808 1.00 80.06 80 VAL A O 1
ATOM 665 N N . ASP A 1 81 ? 18.211 16.479 11.355 1.00 75.31 81 ASP A N 1
ATOM 666 C CA . ASP A 1 81 ? 19.253 17.022 10.491 1.00 75.31 81 ASP A CA 1
ATOM 667 C C . ASP A 1 81 ? 19.061 16.588 9.035 1.00 75.31 81 ASP A C 1
ATOM 669 O O . ASP A 1 81 ? 18.536 15.514 8.728 1.00 75.31 81 ASP A O 1
ATOM 673 N N . ARG A 1 82 ? 19.517 17.433 8.106 1.00 69.25 82 ARG A N 1
ATOM 674 C CA . ARG A 1 82 ? 19.426 17.147 6.674 1.00 69.25 82 ARG A CA 1
ATOM 675 C C . ARG A 1 82 ? 20.528 16.177 6.251 1.00 69.25 82 ARG A C 1
ATOM 677 O O . ARG A 1 82 ? 21.686 16.567 6.127 1.00 69.25 82 ARG A O 1
ATOM 684 N N . PHE A 1 83 ? 20.148 14.946 5.930 1.00 70.19 83 PHE A N 1
ATOM 685 C CA . PHE A 1 83 ? 21.023 13.984 5.264 1.00 70.19 83 PHE A CA 1
ATOM 686 C C . PHE A 1 83 ? 20.877 14.111 3.738 1.00 70.19 83 PHE A C 1
ATOM 688 O O . PHE A 1 83 ? 19.795 13.904 3.197 1.00 70.19 83 PHE A O 1
ATOM 695 N N . ILE A 1 84 ? 21.941 14.519 3.033 1.00 71.25 84 ILE A N 1
ATOM 696 C CA . ILE A 1 84 ? 21.903 14.749 1.576 1.00 71.25 84 ILE A CA 1
ATOM 697 C C . ILE A 1 84 ? 22.461 13.525 0.850 1.00 71.25 84 ILE A C 1
ATOM 699 O O . ILE A 1 84 ? 23.665 13.274 0.896 1.00 71.25 84 ILE A O 1
ATOM 703 N N . ILE A 1 85 ? 21.603 12.818 0.112 1.00 72.38 85 ILE A N 1
ATOM 704 C CA . ILE A 1 85 ? 22.013 11.714 -0.762 1.00 72.38 85 ILE A CA 1
ATOM 705 C C . ILE A 1 85 ? 22.183 12.240 -2.190 1.00 72.38 85 ILE A C 1
ATOM 707 O O . ILE A 1 85 ? 21.283 12.866 -2.750 1.00 72.38 85 ILE A O 1
ATOM 711 N N . LYS A 1 86 ? 23.359 12.009 -2.784 1.00 80.56 86 LYS A N 1
ATOM 712 C CA . LYS A 1 86 ? 23.634 12.351 -4.186 1.00 80.56 86 LYS A CA 1
ATOM 713 C C . LYS A 1 86 ? 23.261 11.164 -5.073 1.00 80.56 86 LYS A C 1
ATOM 715 O O . LYS A 1 86 ? 23.752 10.063 -4.853 1.00 80.56 86 LYS A O 1
ATOM 720 N N . ALA A 1 87 ? 22.431 11.409 -6.079 1.00 83.31 87 ALA A N 1
ATOM 721 C CA . ALA A 1 87 ? 21.999 10.421 -7.060 1.00 83.31 87 ALA A CA 1
ATOM 722 C C . ALA A 1 87 ? 22.243 10.941 -8.482 1.00 83.31 87 ALA A C 1
ATOM 724 O O . ALA A 1 87 ? 22.233 12.153 -8.712 1.00 83.31 87 ALA A O 1
ATOM 725 N N . ALA A 1 88 ? 22.449 10.022 -9.428 1.00 88.69 88 ALA A N 1
ATOM 726 C CA . ALA A 1 88 ? 22.461 10.358 -10.847 1.00 88.69 88 ALA A CA 1
ATOM 727 C C . ALA A 1 88 ? 21.085 10.918 -11.271 1.00 88.69 88 ALA A C 1
ATOM 729 O O . ALA A 1 88 ? 20.069 10.412 -10.780 1.00 88.69 88 ALA A O 1
ATOM 730 N N . PRO A 1 89 ? 21.024 11.926 -12.166 1.00 87.88 89 PRO A N 1
ATOM 731 C CA . PRO A 1 89 ? 19.758 12.488 -12.641 1.00 87.88 89 PRO A CA 1
ATOM 732 C C . PRO A 1 89 ? 18.797 11.420 -13.176 1.00 87.88 89 PRO A C 1
ATOM 734 O O . PRO A 1 89 ? 17.675 11.330 -12.686 1.00 87.88 89 PRO A O 1
ATOM 737 N N . ASP A 1 90 ? 19.278 10.535 -14.048 1.00 91.62 90 ASP A N 1
ATOM 738 C CA . ASP A 1 90 ? 18.479 9.472 -14.671 1.00 91.62 90 ASP A CA 1
ATOM 739 C C . ASP A 1 90 ? 17.889 8.504 -13.635 1.00 91.62 90 ASP A C 1
ATOM 741 O O . ASP A 1 90 ? 16.762 8.029 -13.765 1.00 91.62 90 ASP A O 1
ATOM 745 N N . PHE A 1 91 ? 18.623 8.241 -12.548 1.00 90.69 91 PHE A N 1
ATOM 746 C CA . PHE A 1 91 ? 18.111 7.425 -11.449 1.00 90.69 91 PHE A CA 1
ATOM 747 C C . PHE A 1 91 ? 17.002 8.152 -10.678 1.00 90.69 91 PHE A C 1
ATOM 749 O O . PHE A 1 91 ? 15.995 7.539 -10.331 1.00 90.69 91 PHE A O 1
ATOM 756 N N . LYS A 1 92 ? 17.144 9.465 -10.445 1.00 87.06 92 LYS A N 1
ATOM 757 C CA . LYS A 1 92 ? 16.091 10.278 -9.815 1.00 87.06 92 LYS A CA 1
ATOM 758 C C . LYS A 1 92 ? 14.827 10.311 -10.681 1.00 87.06 92 LYS A C 1
ATOM 760 O O . LYS A 1 92 ? 13.729 10.203 -10.142 1.00 87.06 92 LYS A O 1
ATOM 765 N N . GLU A 1 93 ? 14.978 10.442 -11.995 1.00 89.19 93 GLU A N 1
ATOM 766 C CA . GLU A 1 93 ? 13.861 10.417 -12.944 1.00 89.19 93 GLU A CA 1
ATOM 767 C C . GLU A 1 93 ? 13.162 9.054 -12.960 1.00 89.19 93 GLU A C 1
ATOM 769 O O . GLU A 1 93 ? 11.935 8.996 -12.885 1.00 89.19 93 GLU A O 1
ATOM 774 N N . ALA A 1 94 ? 13.923 7.955 -12.944 1.00 92.19 94 ALA A N 1
ATOM 775 C CA . ALA A 1 94 ? 13.361 6.612 -12.834 1.00 92.19 94 ALA A CA 1
ATOM 776 C C . ALA A 1 94 ? 12.573 6.416 -11.525 1.00 92.19 94 ALA A C 1
ATOM 778 O O . ALA A 1 94 ? 11.459 5.896 -11.550 1.00 92.19 94 ALA A O 1
ATOM 779 N N . LEU A 1 95 ? 13.110 6.864 -10.383 1.00 92.44 95 LEU A N 1
ATOM 780 C CA . LEU A 1 95 ? 12.413 6.793 -9.092 1.00 92.44 95 LEU A CA 1
ATOM 781 C C . LEU A 1 95 ? 11.122 7.620 -9.079 1.00 92.44 95 LEU A C 1
ATOM 783 O O . LEU A 1 95 ? 10.124 7.171 -8.515 1.00 92.44 95 LEU A O 1
ATOM 787 N N . PHE A 1 96 ? 11.129 8.796 -9.711 1.00 90.75 96 PHE A N 1
ATOM 788 C CA . PHE A 1 96 ? 9.938 9.629 -9.860 1.00 90.75 96 PHE A CA 1
ATOM 789 C C . PHE A 1 96 ? 8.863 8.928 -10.702 1.00 90.75 96 PHE A C 1
ATOM 791 O O . PHE A 1 96 ? 7.729 8.804 -10.246 1.00 90.75 96 PHE A O 1
ATOM 798 N N . ALA A 1 97 ? 9.230 8.381 -11.865 1.00 92.44 97 ALA A N 1
ATOM 799 C CA . ALA A 1 97 ? 8.301 7.650 -12.726 1.00 92.44 97 ALA A CA 1
ATOM 800 C C . ALA A 1 97 ? 7.700 6.415 -12.025 1.00 92.44 97 ALA A C 1
ATOM 802 O O . ALA A 1 97 ? 6.499 6.162 -12.116 1.00 92.44 97 ALA A O 1
ATOM 803 N N . ILE A 1 98 ? 8.516 5.667 -11.269 1.00 92.38 98 ILE A N 1
ATOM 804 C CA . ILE A 1 98 ? 8.041 4.522 -10.475 1.00 92.38 98 ILE A CA 1
ATOM 805 C C . ILE A 1 98 ? 7.090 4.985 -9.366 1.00 92.38 98 ILE A C 1
ATOM 807 O O . ILE A 1 98 ? 6.070 4.339 -9.143 1.00 92.38 98 ILE A O 1
ATOM 811 N N . TRP A 1 99 ? 7.393 6.090 -8.678 1.00 93.38 99 TRP A N 1
ATOM 812 C CA . TRP A 1 99 ? 6.524 6.659 -7.642 1.00 93.38 99 TRP A CA 1
ATOM 813 C C . TRP A 1 99 ? 5.160 7.092 -8.196 1.00 93.38 99 TRP A C 1
ATOM 815 O O . TRP A 1 99 ? 4.128 6.756 -7.606 1.00 93.38 99 TRP A O 1
ATOM 825 N N . GLU A 1 100 ? 5.139 7.782 -9.341 1.00 92.12 100 GLU A N 1
ATOM 826 C CA . GLU A 1 100 ? 3.893 8.204 -9.992 1.00 92.12 100 GLU A CA 1
ATOM 827 C C . GLU A 1 100 ? 3.018 6.997 -10.347 1.00 92.12 100 GLU A C 1
ATOM 829 O O . GLU A 1 100 ? 1.822 6.973 -10.031 1.00 92.12 100 GLU A O 1
ATOM 834 N N . GLU A 1 101 ? 3.615 5.967 -10.947 1.00 91.44 101 GLU A N 1
ATOM 835 C CA . GLU A 1 101 ? 2.896 4.753 -11.328 1.00 91.44 101 GLU A CA 1
ATOM 836 C C . GLU A 1 101 ? 2.446 3.956 -10.090 1.00 91.44 101 GLU A C 1
ATOM 838 O O . GLU A 1 101 ? 1.288 3.552 -9.987 1.00 91.44 101 GLU A O 1
ATOM 843 N N . ALA A 1 102 ? 3.303 3.795 -9.079 1.00 87.62 102 ALA A N 1
ATOM 844 C CA . ALA A 1 102 ? 2.960 3.102 -7.837 1.00 87.62 102 ALA A CA 1
ATOM 845 C C . ALA A 1 102 ? 1.714 3.715 -7.175 1.00 87.62 102 ALA A C 1
ATOM 847 O O . ALA A 1 102 ? 0.761 3.006 -6.834 1.00 87.62 102 ALA A O 1
ATOM 848 N N . LYS A 1 103 ? 1.657 5.048 -7.083 1.00 86.38 103 LYS A N 1
ATOM 849 C CA . LYS A 1 103 ? 0.524 5.793 -6.518 1.00 86.38 103 LYS A CA 1
ATOM 850 C C . LYS A 1 103 ? -0.785 5.537 -7.268 1.00 86.38 103 LYS A C 1
ATOM 852 O O . LYS A 1 103 ? -1.836 5.380 -6.628 1.00 86.38 103 LYS A O 1
ATOM 857 N N . GLN A 1 104 ? -0.728 5.462 -8.597 1.00 85.12 104 GLN A N 1
ATOM 858 C CA . GLN A 1 104 ? -1.870 5.152 -9.461 1.00 85.12 104 GLN A CA 1
ATOM 859 C C . GLN A 1 104 ? -2.459 3.758 -9.208 1.00 85.12 104 GLN A C 1
ATOM 861 O O . GLN A 1 104 ? -3.670 3.568 -9.347 1.00 85.12 104 GLN A O 1
ATOM 866 N N . TRP A 1 105 ? -1.619 2.813 -8.790 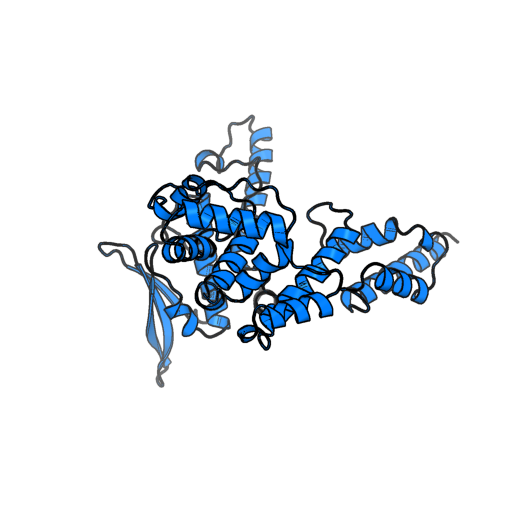1.00 83.38 105 TRP A N 1
ATOM 867 C CA . TRP A 1 105 ? -2.001 1.455 -8.398 1.00 83.38 105 TRP A CA 1
ATOM 868 C C . TRP A 1 105 ? -2.163 1.289 -6.880 1.00 83.38 105 TRP A C 1
ATOM 870 O O . TRP A 1 105 ? -2.327 0.173 -6.384 1.00 83.38 105 TRP A O 1
ATOM 880 N N . GLY A 1 106 ? -2.113 2.392 -6.124 1.00 75.19 106 GLY A N 1
ATOM 881 C CA . GLY A 1 106 ? -2.220 2.414 -4.664 1.00 75.19 106 GLY A CA 1
ATOM 882 C C . GLY A 1 106 ? -1.118 1.630 -3.947 1.00 75.19 106 GLY A C 1
ATOM 883 O O . GLY A 1 106 ? -1.353 1.117 -2.853 1.00 75.19 106 GLY A O 1
ATOM 884 N N . ILE A 1 107 ? 0.035 1.458 -4.588 1.00 81.62 107 ILE A N 1
ATOM 885 C CA . ILE A 1 107 ? 1.236 0.869 -4.003 1.00 81.62 107 ILE A CA 1
ATOM 886 C C . ILE A 1 107 ? 1.944 1.979 -3.225 1.00 81.62 107 ILE A C 1
ATOM 888 O O . ILE A 1 107 ? 2.276 3.022 -3.790 1.00 81.62 107 ILE A O 1
ATOM 892 N N . THR A 1 108 ? 2.156 1.762 -1.928 1.00 83.06 108 THR A N 1
ATOM 893 C CA . THR A 1 108 ? 2.963 2.664 -1.103 1.00 83.06 108 THR A CA 1
ATOM 894 C C . THR A 1 108 ? 4.422 2.464 -1.477 1.00 83.06 108 THR A C 1
ATOM 896 O O . THR A 1 108 ? 4.983 1.399 -1.244 1.00 83.06 108 THR A O 1
ATOM 899 N N . PHE A 1 109 ? 5.019 3.478 -2.086 1.00 86.94 109 PHE A N 1
ATOM 900 C CA . PHE A 1 109 ? 6.437 3.509 -2.400 1.00 86.94 109 PHE A CA 1
ATOM 901 C C . PHE A 1 109 ? 6.899 4.948 -2.253 1.00 86.94 109 PHE A C 1
ATOM 903 O O . PHE A 1 109 ? 6.457 5.804 -3.011 1.00 86.94 109 PHE A O 1
ATOM 910 N N . THR A 1 110 ? 7.762 5.215 -1.278 1.00 88.81 110 THR A N 1
ATOM 911 C CA . THR A 1 110 ? 8.350 6.541 -1.070 1.00 88.81 110 THR A CA 1
ATOM 912 C C . THR A 1 110 ? 9.866 6.379 -1.076 1.00 88.81 110 THR A C 1
ATOM 914 O O . THR A 1 110 ? 10.407 5.878 -0.090 1.00 88.81 110 THR A O 1
ATOM 917 N N . PRO A 1 111 ? 10.567 6.749 -2.164 1.00 88.62 111 PRO A N 1
ATOM 918 C CA . PRO A 1 111 ? 11.966 6.373 -2.361 1.00 88.62 111 PRO A CA 1
ATOM 919 C C . PRO A 1 111 ? 12.901 6.683 -1.192 1.00 88.62 111 PRO A C 1
ATOM 921 O O . PRO A 1 111 ? 13.661 5.812 -0.783 1.00 88.62 111 PRO A O 1
ATOM 924 N N . GLU A 1 112 ? 12.838 7.882 -0.606 1.00 87.31 112 GLU A N 1
ATOM 925 C CA . GLU A 1 112 ? 13.705 8.231 0.526 1.00 87.31 112 GLU A CA 1
ATOM 926 C C . GLU A 1 112 ? 13.398 7.388 1.769 1.00 87.31 112 GLU A C 1
ATOM 928 O O . GLU A 1 112 ? 14.314 7.020 2.501 1.00 87.31 112 GLU A O 1
ATOM 933 N N . HIS A 1 113 ? 12.134 7.014 1.981 1.00 86.62 113 HIS A N 1
ATOM 934 C CA . HIS A 1 113 ? 11.755 6.118 3.070 1.00 86.62 113 HIS A CA 1
ATOM 935 C C . HIS A 1 113 ? 12.355 4.722 2.884 1.00 86.62 113 HIS A C 1
ATOM 937 O O . HIS A 1 113 ? 13.003 4.208 3.795 1.00 86.62 113 HIS A O 1
ATOM 943 N N . GLU A 1 114 ? 12.214 4.152 1.684 1.00 87.88 114 GLU A N 1
ATOM 944 C CA . GLU A 1 114 ? 12.794 2.850 1.329 1.00 87.88 114 GLU A CA 1
ATOM 945 C C . GLU A 1 114 ? 14.321 2.862 1.461 1.00 87.88 114 GLU A C 1
ATOM 947 O O . GLU A 1 114 ? 14.927 1.918 1.970 1.00 87.88 114 GLU A O 1
ATOM 952 N N . MET A 1 115 ? 14.961 3.964 1.062 1.00 88.62 115 MET A N 1
ATOM 953 C CA . MET A 1 115 ? 16.402 4.149 1.221 1.00 88.62 115 MET A CA 1
ATOM 954 C C . MET A 1 115 ? 16.813 4.190 2.696 1.00 88.62 115 MET A C 1
ATOM 956 O O . MET A 1 115 ? 17.793 3.545 3.067 1.00 88.62 115 MET A O 1
ATOM 960 N N . LEU A 1 116 ? 16.077 4.908 3.551 1.00 88.00 116 LEU A N 1
ATOM 961 C CA . LEU A 1 116 ? 16.354 4.976 4.989 1.00 88.00 116 LEU A CA 1
ATOM 962 C C . LEU A 1 116 ? 16.158 3.623 5.682 1.00 88.00 116 LEU A C 1
ATOM 964 O O . LEU A 1 116 ? 16.997 3.229 6.495 1.00 88.00 116 LEU A O 1
ATOM 968 N N . ILE A 1 117 ? 15.095 2.891 5.341 1.00 87.12 117 ILE A N 1
ATOM 969 C CA . ILE A 1 117 ? 14.847 1.536 5.850 1.00 87.12 117 ILE A CA 1
ATOM 970 C C . ILE A 1 117 ? 15.951 0.583 5.383 1.00 87.12 117 ILE A C 1
ATOM 972 O O . ILE A 1 117 ? 16.534 -0.121 6.207 1.00 87.12 117 ILE A O 1
ATOM 976 N N . GLY A 1 118 ? 16.310 0.607 4.097 1.00 86.19 118 GLY A N 1
ATOM 977 C CA . GLY A 1 118 ? 17.395 -0.211 3.554 1.00 86.19 118 GLY A CA 1
ATOM 978 C C . GLY A 1 118 ? 18.745 0.070 4.221 1.00 86.19 118 GLY A C 1
ATOM 979 O O . GLY A 1 118 ? 19.468 -0.862 4.583 1.00 86.19 118 GLY A O 1
ATOM 980 N N . LEU A 1 119 ? 19.068 1.346 4.454 1.00 88.94 119 LEU A N 1
ATOM 981 C CA . LEU A 1 119 ? 20.263 1.750 5.200 1.00 88.94 119 LEU A CA 1
ATOM 982 C C . LEU A 1 119 ? 20.225 1.257 6.650 1.00 88.94 119 LEU A C 1
ATOM 984 O O . LEU A 1 119 ? 21.236 0.756 7.139 1.00 88.94 119 LEU A O 1
ATOM 988 N N . LEU A 1 120 ? 19.079 1.358 7.329 1.00 89.69 120 LEU A N 1
ATOM 989 C CA . LEU A 1 120 ? 18.922 0.873 8.699 1.00 89.69 120 LEU A CA 1
ATOM 990 C C . LEU A 1 120 ? 19.092 -0.644 8.793 1.00 89.69 120 LEU A C 1
ATOM 992 O O . LEU A 1 120 ? 19.809 -1.117 9.671 1.00 89.69 120 LEU A O 1
ATOM 996 N N . GLU A 1 121 ? 18.464 -1.413 7.907 1.00 87.38 121 GLU A N 1
ATOM 997 C CA . GLU A 1 121 ? 18.603 -2.872 7.893 1.00 87.38 121 GLU A CA 1
ATOM 998 C C . GLU A 1 121 ? 20.052 -3.285 7.625 1.00 87.38 121 GLU A C 1
ATOM 1000 O O . GLU A 1 121 ? 20.590 -4.161 8.308 1.00 87.38 121 GLU A O 1
ATOM 1005 N N . LYS A 1 122 ? 20.744 -2.588 6.713 1.00 90.31 122 LYS A N 1
ATOM 1006 C CA . LYS A 1 122 ? 22.176 -2.821 6.512 1.00 90.31 122 LYS A CA 1
ATOM 1007 C C . LYS A 1 122 ? 22.997 -2.441 7.747 1.00 90.31 122 LYS A C 1
ATOM 1009 O O . LYS A 1 122 ? 23.902 -3.189 8.108 1.00 90.31 122 LYS A O 1
ATOM 1014 N N . ALA A 1 123 ? 22.678 -1.336 8.418 1.00 91.12 123 ALA A N 1
ATOM 1015 C CA . ALA A 1 123 ? 23.346 -0.929 9.652 1.00 91.12 123 ALA A CA 1
ATOM 1016 C C . ALA A 1 123 ? 23.132 -1.943 10.789 1.00 91.12 123 ALA A C 1
ATOM 1018 O O . ALA A 1 123 ? 24.084 -2.255 11.498 1.00 91.12 123 ALA A O 1
ATOM 1019 N N . LYS A 1 124 ? 21.929 -2.521 10.927 1.00 89.81 124 LYS A N 1
ATOM 1020 C CA . LYS A 1 124 ? 21.659 -3.612 11.879 1.00 89.81 124 LYS A CA 1
ATOM 1021 C C . LYS A 1 124 ? 22.521 -4.833 11.589 1.00 89.81 124 LYS A C 1
ATOM 1023 O O . LYS A 1 124 ? 23.125 -5.363 12.514 1.00 89.81 124 LYS A O 1
ATOM 1028 N N . ALA A 1 125 ? 22.602 -5.258 10.327 1.00 87.50 125 ALA A N 1
ATOM 1029 C CA . ALA A 1 125 ? 23.438 -6.391 9.933 1.00 87.50 125 ALA A CA 1
ATOM 1030 C C . ALA A 1 125 ? 24.921 -6.139 10.257 1.00 87.50 125 ALA A C 1
ATOM 1032 O O . ALA A 1 125 ? 25.578 -6.983 10.858 1.00 87.50 125 ALA A O 1
ATOM 1033 N N . VAL A 1 126 ? 25.429 -4.941 9.947 1.00 91.44 126 VAL A N 1
ATOM 1034 C CA . VAL A 1 126 ? 26.806 -4.550 10.287 1.00 91.44 126 VAL A CA 1
ATOM 1035 C C . VAL A 1 126 ? 27.018 -4.502 11.803 1.00 91.44 126 VAL A C 1
ATOM 1037 O O . VAL A 1 126 ? 28.041 -4.971 12.289 1.00 91.44 126 VAL A O 1
ATOM 1040 N N . GLU A 1 127 ? 26.068 -3.978 12.581 1.00 91.19 127 GLU A N 1
ATOM 1041 C CA . GLU A 1 127 ? 26.179 -3.964 14.044 1.00 91.19 127 GLU A CA 1
ATOM 1042 C C . GLU A 1 127 ? 26.145 -5.372 14.647 1.00 91.19 127 GLU A C 1
ATOM 1044 O O . GLU A 1 127 ? 26.879 -5.631 15.595 1.00 91.19 127 GLU A O 1
ATOM 1049 N N . GLN A 1 128 ? 25.362 -6.301 14.091 1.00 86.50 128 GLN A N 1
ATOM 1050 C CA . GLN A 1 128 ? 25.398 -7.710 14.495 1.00 86.50 128 GLN A CA 1
ATOM 1051 C C . GLN A 1 128 ? 26.783 -8.324 14.251 1.00 86.50 128 GLN A C 1
ATOM 1053 O O . GLN A 1 128 ? 27.339 -8.955 15.149 1.00 86.50 128 GLN A O 1
ATOM 1058 N N . GLU A 1 129 ? 27.363 -8.103 13.067 1.00 87.62 129 GLU A N 1
ATOM 1059 C CA . GLU A 1 129 ? 28.718 -8.561 12.739 1.00 87.62 129 GLU A CA 1
ATOM 1060 C C . GLU A 1 129 ? 29.761 -7.947 13.687 1.00 87.62 129 GLU A C 1
ATOM 1062 O O . GLU A 1 129 ? 30.576 -8.661 14.272 1.00 87.62 129 GLU A O 1
ATOM 1067 N N . LEU A 1 130 ? 29.699 -6.631 13.918 1.00 89.88 130 LEU A N 1
ATOM 1068 C CA . LEU A 1 130 ? 30.585 -5.938 14.855 1.00 89.88 130 LEU A CA 1
ATOM 1069 C C . LEU A 1 130 ? 30.396 -6.425 16.291 1.00 89.88 130 LEU A C 1
ATOM 1071 O O . LEU A 1 130 ? 31.376 -6.542 17.019 1.00 89.88 130 LEU A O 1
ATOM 1075 N N . SER A 1 131 ? 29.172 -6.738 16.711 1.00 87.25 131 SER A N 1
ATOM 1076 C CA . SER A 1 131 ? 28.893 -7.288 18.038 1.00 87.25 131 SER A CA 1
ATOM 1077 C C . SER A 1 131 ? 29.604 -8.629 18.234 1.00 87.25 131 SER A C 1
ATOM 1079 O O . SER A 1 131 ? 30.232 -8.835 19.269 1.00 87.25 131 SER A O 1
ATOM 1081 N N . ILE A 1 132 ? 29.618 -9.500 17.218 1.00 82.69 132 ILE A N 1
ATOM 1082 C CA . ILE A 1 132 ? 30.372 -10.764 17.251 1.00 82.69 132 ILE A CA 1
ATOM 1083 C C . ILE A 1 132 ? 31.875 -10.486 17.362 1.00 82.69 132 ILE A C 1
ATOM 1085 O O . ILE A 1 132 ? 32.539 -11.004 18.260 1.00 82.69 132 ILE A O 1
ATOM 1089 N N . LEU A 1 133 ? 32.407 -9.640 16.477 1.00 86.31 133 LEU A N 1
ATOM 1090 C CA . LEU A 1 133 ? 33.844 -9.349 16.410 1.00 86.31 133 LEU A CA 1
ATOM 1091 C C . LEU A 1 133 ? 34.374 -8.651 17.667 1.00 86.31 133 LEU A C 1
ATOM 1093 O O . LEU A 1 133 ? 35.508 -8.878 18.078 1.00 86.31 133 LEU A O 1
ATOM 1097 N N . THR A 1 134 ? 33.551 -7.808 18.284 1.00 88.44 134 THR A N 1
ATOM 1098 C CA . THR A 1 134 ? 33.900 -7.036 19.484 1.00 88.44 134 THR A CA 1
ATOM 1099 C C . THR A 1 134 ? 33.415 -7.687 20.777 1.00 88.44 134 THR A C 1
ATOM 1101 O O . THR A 1 134 ? 33.458 -7.042 21.819 1.00 88.44 134 THR A O 1
ATOM 1104 N N . GLN A 1 135 ? 32.935 -8.937 20.734 1.00 84.81 135 GLN A N 1
ATOM 1105 C CA . GLN A 1 135 ? 32.415 -9.668 21.900 1.00 84.81 135 GLN A CA 1
ATOM 1106 C C . GLN A 1 135 ? 31.339 -8.885 22.681 1.00 84.81 135 GLN A C 1
ATOM 1108 O O . GLN A 1 135 ? 31.280 -8.910 23.908 1.00 84.81 135 GLN A O 1
ATOM 1113 N N . GLY A 1 136 ? 30.483 -8.161 21.959 1.00 80.81 136 GLY A N 1
ATOM 1114 C CA . GLY A 1 136 ? 29.380 -7.378 22.512 1.00 80.81 136 GLY A CA 1
ATOM 1115 C C . GLY A 1 136 ? 29.749 -5.969 22.985 1.00 80.81 136 GLY A C 1
ATOM 1116 O O . GLY A 1 136 ? 28.878 -5.258 23.481 1.00 80.81 136 GLY A O 1
ATOM 1117 N N . HIS A 1 137 ? 30.999 -5.522 22.822 1.00 83.06 137 HIS A N 1
ATOM 1118 C CA . HIS A 1 137 ? 31.411 -4.174 23.235 1.00 83.06 137 HIS A CA 1
ATOM 1119 C C . HIS A 1 137 ? 30.932 -3.056 22.293 1.00 83.06 137 HIS A C 1
ATOM 1121 O O . HIS A 1 137 ? 30.905 -1.888 22.692 1.00 83.06 137 HIS A O 1
ATOM 1127 N N . PHE A 1 138 ? 30.526 -3.384 21.063 1.00 85.94 138 PHE A N 1
ATOM 1128 C CA . PHE A 1 138 ? 29.934 -2.434 20.124 1.00 85.94 138 PHE A CA 1
ATOM 1129 C C . PHE A 1 138 ? 28.400 -2.507 20.118 1.00 85.94 138 PHE A C 1
ATOM 1131 O O . PHE A 1 138 ? 27.819 -3.573 19.927 1.00 85.94 138 PHE A O 1
ATOM 1138 N N . SER A 1 139 ? 27.752 -1.354 20.308 1.00 86.25 139 SER A N 1
ATOM 1139 C CA . SER A 1 139 ? 26.290 -1.224 20.398 1.00 86.25 139 SER A CA 1
ATOM 1140 C C . SER A 1 139 ? 25.831 0.197 20.032 1.00 86.25 139 SER A C 1
ATOM 1142 O O . SER A 1 139 ? 25.454 0.988 20.893 1.00 86.25 139 SER A O 1
ATOM 1144 N N . ALA A 1 140 ? 25.941 0.602 18.765 1.00 90.38 140 ALA A N 1
ATOM 1145 C CA . ALA A 1 140 ? 25.598 1.965 18.350 1.00 90.38 140 ALA A CA 1
ATOM 1146 C C . ALA A 1 140 ? 24.079 2.175 18.216 1.00 90.38 140 ALA A C 1
ATOM 1148 O O . ALA A 1 140 ? 23.548 3.141 18.758 1.00 90.38 140 ALA A O 1
ATOM 1149 N N . LEU A 1 141 ? 23.372 1.264 17.551 1.00 88.38 141 LEU A N 1
ATOM 1150 C CA . LEU A 1 141 ? 21.926 1.289 17.335 1.00 88.38 141 LEU A CA 1
ATOM 1151 C C . LEU A 1 141 ? 21.165 0.894 18.601 1.00 88.38 141 LEU A C 1
ATOM 1153 O O . LEU A 1 141 ? 20.169 1.532 18.951 1.00 88.38 141 LEU A O 1
ATOM 1157 N N . GLN A 1 142 ? 21.659 -0.108 19.333 1.00 84.25 142 GLN A N 1
ATOM 1158 C CA . GLN A 1 142 ? 21.036 -0.534 20.590 1.00 84.25 142 GLN A CA 1
ATOM 1159 C C . GLN A 1 142 ? 20.994 0.593 21.639 1.00 84.25 142 GLN A C 1
ATOM 1161 O O . GLN A 1 142 ? 20.018 0.685 22.384 1.00 84.25 142 GLN A O 1
ATOM 1166 N N . LYS A 1 143 ? 21.981 1.509 21.660 1.00 87.31 143 LYS A N 1
ATOM 1167 C CA . LYS A 1 143 ? 21.971 2.718 22.519 1.00 87.31 143 LYS A CA 1
ATOM 1168 C C . LYS A 1 143 ? 20.770 3.632 22.270 1.00 87.31 143 LYS A C 1
ATOM 1170 O O . LYS A 1 143 ? 20.354 4.339 23.182 1.00 87.31 143 LYS A O 1
ATOM 1175 N N . TYR A 1 144 ? 20.203 3.603 21.067 1.00 84.56 144 TYR A N 1
ATOM 1176 C CA . TYR A 1 144 ? 18.989 4.339 20.707 1.00 84.56 144 TYR A CA 1
ATOM 1177 C C . TYR A 1 144 ? 17.713 3.494 20.854 1.00 84.56 144 TYR A C 1
ATOM 1179 O O . TYR A 1 144 ? 16.648 3.904 20.404 1.00 84.56 144 TYR A O 1
ATOM 1187 N N . GLY A 1 145 ? 17.799 2.318 21.487 1.00 82.06 145 GLY A N 1
ATOM 1188 C CA . GLY A 1 145 ? 16.665 1.415 21.689 1.00 82.06 145 GLY A CA 1
ATOM 1189 C C . GLY A 1 145 ? 16.273 0.615 20.444 1.00 82.06 145 GLY A C 1
ATOM 1190 O O . GLY A 1 145 ? 15.201 0.010 20.423 1.00 82.06 145 GLY A O 1
ATOM 1191 N N . ILE A 1 146 ? 17.116 0.588 19.407 1.00 84.12 146 ILE A N 1
ATOM 1192 C CA . ILE A 1 146 ? 16.843 -0.172 18.187 1.00 84.12 146 ILE A CA 1
ATOM 1193 C C . ILE A 1 146 ? 17.246 -1.628 18.393 1.00 84.12 146 ILE A C 1
ATOM 1195 O O . ILE A 1 146 ? 18.408 -1.951 18.641 1.00 84.12 146 ILE A O 1
ATOM 1199 N N . ASN A 1 147 ? 16.274 -2.526 18.239 1.00 82.44 147 ASN A N 1
ATOM 1200 C CA . ASN A 1 147 ? 16.532 -3.956 18.258 1.00 82.44 147 ASN A CA 1
ATOM 1201 C C . ASN A 1 147 ? 17.150 -4.396 16.924 1.00 82.44 147 ASN A C 1
ATOM 1203 O O . ASN A 1 147 ? 16.482 -4.402 15.889 1.00 82.44 147 ASN A O 1
ATOM 1207 N N . ILE A 1 148 ? 18.421 -4.794 16.962 1.00 81.75 148 ILE A N 1
ATOM 1208 C CA . ILE A 1 148 ? 19.152 -5.256 15.779 1.00 81.75 148 ILE A CA 1
ATOM 1209 C C . ILE A 1 148 ? 18.667 -6.618 15.268 1.00 81.75 148 ILE A C 1
ATOM 1211 O O . ILE A 1 148 ? 18.931 -6.939 14.120 1.00 81.75 148 ILE A O 1
ATOM 1215 N N . HIS A 1 149 ? 17.949 -7.411 16.069 1.00 76.31 149 HIS A N 1
ATOM 1216 C CA . HIS A 1 149 ? 17.447 -8.739 15.684 1.00 76.31 149 HIS A CA 1
ATOM 1217 C C . HIS A 1 149 ? 16.032 -8.719 15.096 1.00 76.31 149 HIS A C 1
ATOM 1219 O O . HIS A 1 149 ? 15.530 -9.759 14.672 1.00 76.31 149 HIS A O 1
ATOM 1225 N N . GLN A 1 150 ? 15.365 -7.563 15.090 1.00 68.56 150 GLN A N 1
ATOM 1226 C CA . GLN A 1 150 ? 14.030 -7.416 14.519 1.00 68.56 150 GLN A CA 1
ATOM 1227 C C . GLN A 1 150 ? 14.094 -6.620 13.213 1.00 68.56 150 GLN A C 1
ATOM 1229 O O . GLN A 1 150 ? 14.739 -5.568 13.189 1.00 68.56 150 GLN A O 1
ATOM 1234 N N . PRO A 1 151 ? 13.398 -7.057 12.148 1.00 57.78 151 PRO A N 1
ATOM 1235 C CA . PRO A 1 151 ? 13.239 -6.239 10.952 1.00 57.78 151 PRO A CA 1
ATOM 1236 C C . PRO A 1 151 ? 12.459 -4.964 11.292 1.00 57.78 151 PRO A C 1
ATOM 1238 O O . PRO A 1 151 ? 11.618 -4.964 12.199 1.00 57.78 151 PRO A O 1
ATOM 1241 N N . ALA A 1 152 ? 12.744 -3.866 10.591 1.00 52.72 152 ALA A N 1
ATOM 1242 C CA . ALA A 1 152 ? 11.953 -2.647 10.684 1.00 52.72 152 ALA A CA 1
ATOM 1243 C C . ALA A 1 152 ? 10.479 -2.979 10.390 1.00 52.72 152 ALA A C 1
ATOM 1245 O O . ALA A 1 152 ? 10.155 -3.584 9.371 1.00 52.72 152 ALA A O 1
ATOM 1246 N N . GLN A 1 153 ? 9.587 -2.658 11.330 1.00 50.88 153 GLN A N 1
ATOM 1247 C CA . GLN A 1 153 ? 8.153 -2.824 11.120 1.00 50.88 153 GLN A CA 1
ATOM 1248 C C . GLN A 1 153 ? 7.575 -1.543 10.531 1.00 50.88 153 GLN A C 1
ATOM 1250 O O . GLN A 1 153 ? 7.556 -0.513 11.209 1.00 50.88 153 GLN A O 1
ATOM 1255 N N . ASP A 1 154 ? 7.004 -1.648 9.335 1.00 42.72 154 ASP A N 1
ATOM 1256 C CA . ASP A 1 154 ? 6.090 -0.642 8.806 1.00 42.72 154 ASP A CA 1
ATOM 1257 C C . ASP A 1 154 ? 4.796 -0.683 9.619 1.00 42.72 154 ASP A C 1
ATOM 1259 O O . ASP A 1 154 ? 3.933 -1.553 9.452 1.00 42.72 154 ASP A O 1
ATOM 1263 N N . LYS A 1 155 ? 4.656 0.248 10.561 1.00 45.41 155 LYS A N 1
ATOM 1264 C CA . LYS A 1 155 ? 3.368 0.504 11.206 1.00 45.41 155 LYS A CA 1
ATOM 1265 C C . LYS A 1 155 ? 2.536 1.385 10.279 1.00 45.41 155 LYS A C 1
ATOM 1267 O O . LYS A 1 155 ? 2.578 2.606 10.367 1.00 45.41 155 LYS A O 1
ATOM 1272 N N . GLU A 1 156 ? 1.784 0.747 9.387 1.00 43.19 156 GLU A N 1
ATOM 1273 C CA . GLU A 1 156 ? 0.781 1.404 8.543 1.00 43.19 156 GLU A CA 1
ATOM 1274 C C . GLU A 1 156 ? -0.316 2.107 9.374 1.00 43.19 156 GLU A C 1
ATOM 1276 O O . GLU A 1 156 ? -0.852 1.540 10.327 1.00 43.19 156 GLU A O 1
ATOM 1281 N N . ASN A 1 157 ? -0.646 3.328 8.937 1.00 42.75 157 ASN A N 1
ATOM 1282 C CA . ASN A 1 157 ? -1.761 4.247 9.233 1.00 42.75 157 ASN A CA 1
ATOM 1283 C C . ASN A 1 157 ? -3.048 3.672 9.886 1.00 42.75 157 ASN A C 1
ATOM 1285 O O . ASN A 1 157 ? -4.132 3.745 9.301 1.00 42.75 157 ASN A O 1
ATOM 1289 N N . SER A 1 158 ? -2.989 3.157 11.121 1.00 54.28 158 SER A N 1
ATOM 1290 C CA . SER A 1 158 ? -4.196 2.678 11.829 1.00 54.28 158 SER A CA 1
ATOM 1291 C C . SER A 1 158 ? -5.203 3.798 12.118 1.00 54.28 158 SER A C 1
ATOM 1293 O O . SER A 1 158 ? -6.407 3.553 12.141 1.00 54.28 158 SER A O 1
ATOM 1295 N N . THR A 1 159 ? -4.731 5.035 12.268 1.00 65.12 159 THR A N 1
ATOM 1296 C CA . THR A 1 159 ? -5.505 6.155 12.821 1.00 65.12 159 THR A CA 1
ATOM 1297 C C . THR A 1 159 ? -6.619 6.677 11.916 1.00 65.12 159 THR A C 1
ATOM 1299 O O . THR A 1 159 ? -7.640 7.131 12.421 1.00 65.12 159 THR A O 1
ATOM 1302 N N . GLU A 1 160 ? -6.478 6.614 10.590 1.00 73.56 160 GLU A N 1
ATOM 1303 C CA . GLU A 1 160 ? -7.511 7.133 9.676 1.00 73.56 160 GLU A CA 1
ATOM 1304 C C . GLU A 1 160 ? -8.706 6.176 9.565 1.00 73.56 160 GLU A C 1
ATOM 1306 O O . GLU A 1 160 ? -9.862 6.592 9.581 1.00 73.56 160 GLU A O 1
ATOM 1311 N N . SER A 1 161 ? -8.442 4.867 9.562 1.00 80.94 161 SER A N 1
ATOM 1312 C CA . SER A 1 161 ? -9.498 3.847 9.477 1.00 80.94 161 SER A CA 1
ATOM 1313 C C . SER A 1 161 ? -10.333 3.754 10.762 1.00 80.94 161 SER A C 1
ATOM 1315 O O . SER A 1 161 ? -11.469 3.282 10.740 1.00 80.94 161 SER A O 1
ATOM 1317 N N . GLU A 1 162 ? -9.788 4.213 11.894 1.00 80.75 162 GLU A N 1
ATOM 1318 C CA . GLU A 1 162 ? -10.479 4.267 13.189 1.00 80.75 162 GLU A CA 1
ATOM 1319 C C . GLU A 1 162 ? -11.717 5.187 13.162 1.00 80.75 162 GLU A C 1
ATOM 1321 O O . GLU A 1 162 ? -12.661 4.964 13.925 1.00 80.75 162 GLU A O 1
ATOM 1326 N N . ILE A 1 163 ? -11.775 6.155 12.232 1.00 84.00 163 ILE A N 1
ATOM 1327 C CA . ILE A 1 163 ? -12.931 7.049 12.029 1.00 84.00 163 ILE A CA 1
ATOM 1328 C C . ILE A 1 163 ? -14.210 6.257 11.725 1.00 84.00 163 ILE A C 1
ATOM 1330 O O . ILE A 1 163 ? -15.290 6.658 12.166 1.00 84.00 163 ILE A O 1
ATOM 1334 N N . LEU A 1 164 ? -14.102 5.114 11.038 1.00 88.56 164 LEU A N 1
ATOM 1335 C CA . LEU A 1 164 ? -15.248 4.253 10.733 1.00 88.56 164 LEU A CA 1
ATOM 1336 C C . LEU A 1 164 ? -15.964 3.802 12.013 1.00 88.56 164 LEU A C 1
ATOM 1338 O O . LEU A 1 164 ? -17.182 3.922 12.124 1.00 88.56 164 LEU A O 1
ATOM 1342 N N . PHE A 1 165 ? -15.202 3.345 13.011 1.00 86.38 165 PHE A N 1
ATOM 1343 C CA . PHE A 1 165 ? -15.752 2.869 14.281 1.00 86.38 165 PHE A CA 1
ATOM 1344 C C . PHE A 1 165 ? -16.312 4.006 15.129 1.00 86.38 165 PHE A C 1
ATOM 1346 O O . PHE A 1 165 ? -17.389 3.866 15.707 1.00 86.38 165 PHE A O 1
ATOM 1353 N N . VAL A 1 166 ? -15.611 5.145 15.180 1.00 84.00 166 VAL A N 1
ATOM 1354 C CA . VAL A 1 166 ? -16.079 6.329 15.915 1.00 84.00 166 VAL A CA 1
ATOM 1355 C C . VAL A 1 166 ? -17.418 6.811 15.361 1.00 84.00 166 VAL A C 1
ATOM 1357 O O . VAL A 1 166 ? -18.327 7.126 16.130 1.00 84.00 166 VAL A O 1
ATOM 1360 N N . THR A 1 167 ? -17.555 6.863 14.036 1.00 86.56 167 THR A N 1
ATOM 1361 C CA . THR A 1 167 ? -18.796 7.290 13.388 1.00 86.56 167 THR A CA 1
ATOM 1362 C C . THR A 1 167 ? -19.903 6.260 13.582 1.00 86.56 167 THR A C 1
ATOM 1364 O O . THR A 1 167 ? -20.989 6.636 14.014 1.00 86.56 167 THR A O 1
ATOM 1367 N N . ALA A 1 168 ? -19.627 4.969 13.369 1.00 87.62 168 ALA A N 1
ATOM 1368 C CA . ALA A 1 168 ? -20.618 3.909 13.557 1.00 87.62 168 ALA A CA 1
ATOM 1369 C C . ALA A 1 168 ? -21.189 3.911 14.983 1.00 87.62 168 ALA A C 1
ATOM 1371 O O . ALA A 1 168 ? -22.399 3.819 15.176 1.00 87.62 168 ALA A O 1
ATOM 1372 N N . LEU A 1 169 ? -20.331 4.113 15.984 1.00 84.94 169 LEU A N 1
ATOM 1373 C CA . LEU A 1 169 ? -20.741 4.213 17.377 1.00 84.94 169 LEU A CA 1
ATOM 1374 C C . LEU A 1 169 ? -21.612 5.441 17.668 1.00 84.94 169 LEU A C 1
ATOM 1376 O O . LEU A 1 169 ? -22.635 5.316 18.341 1.00 84.94 169 LEU A O 1
ATOM 1380 N N . LYS A 1 170 ? -21.230 6.624 17.169 1.00 84.88 170 LYS A N 1
ATOM 1381 C CA . LYS A 1 170 ? -22.034 7.848 17.339 1.00 84.88 170 LYS A CA 1
ATOM 1382 C C . LYS A 1 170 ? -23.430 7.679 16.746 1.00 84.88 170 LYS A C 1
ATOM 1384 O O . LYS A 1 170 ? -24.406 8.116 17.351 1.00 84.88 170 LYS A O 1
ATOM 1389 N N . THR A 1 171 ? -23.520 7.022 15.595 1.00 86.25 171 THR A N 1
ATOM 1390 C CA . THR A 1 171 ? -24.780 6.804 14.882 1.00 86.25 171 THR A CA 1
ATOM 1391 C C . THR A 1 171 ? -25.641 5.731 15.541 1.00 86.25 171 THR A C 1
ATOM 1393 O O . THR A 1 171 ? -26.846 5.923 15.682 1.00 86.25 171 THR A O 1
ATOM 1396 N N . ALA A 1 172 ? -25.032 4.645 16.030 1.00 84.19 172 ALA A N 1
ATOM 1397 C CA . ALA A 1 172 ? -25.722 3.584 16.767 1.00 84.19 172 ALA A CA 1
ATOM 1398 C C . ALA A 1 172 ? -26.236 4.026 18.154 1.00 84.19 172 ALA A C 1
ATOM 1400 O O . ALA A 1 172 ? -27.035 3.316 18.762 1.00 84.19 172 ALA A O 1
ATOM 1401 N N . ARG A 1 173 ? -25.813 5.203 18.644 1.00 78.62 173 ARG A N 1
ATOM 1402 C CA . ARG A 1 173 ? -26.160 5.839 19.933 1.00 78.62 173 ARG A CA 1
ATOM 1403 C C . ARG A 1 173 ? -25.652 5.112 21.183 1.00 78.62 173 ARG A C 1
ATOM 1405 O O . ARG A 1 173 ? -25.305 5.787 22.148 1.00 78.62 173 ARG A O 1
ATOM 1412 N N . THR A 1 174 ? -25.581 3.779 21.182 1.00 80.50 174 THR A N 1
ATOM 1413 C CA . THR A 1 174 ? -25.056 2.967 22.293 1.00 80.50 174 THR A CA 1
ATOM 1414 C C . THR A 1 174 ? -24.067 1.903 21.809 1.00 80.50 174 THR A C 1
ATOM 1416 O O . THR A 1 174 ? -24.133 1.427 20.674 1.00 80.50 174 THR A O 1
ATOM 1419 N N . GLY A 1 175 ? -23.143 1.505 22.691 1.00 82.56 175 GLY A N 1
ATOM 1420 C CA . GLY A 1 175 ? -22.187 0.427 22.416 1.00 82.56 175 GLY A CA 1
ATOM 1421 C C . GLY A 1 175 ? -22.848 -0.950 22.280 1.00 82.56 175 GLY A C 1
ATOM 1422 O O . GLY A 1 175 ? -22.377 -1.764 21.490 1.00 82.56 175 GLY A O 1
ATOM 1423 N N . ASP A 1 176 ? -23.956 -1.192 22.990 1.00 87.00 176 ASP A N 1
ATOM 1424 C CA . ASP A 1 176 ? -24.766 -2.413 22.860 1.00 87.00 176 ASP A CA 1
ATOM 1425 C C . ASP A 1 176 ? -25.341 -2.551 21.459 1.00 87.00 176 ASP A C 1
ATOM 1427 O O . ASP A 1 176 ? -25.115 -3.563 20.794 1.00 87.00 176 ASP A O 1
ATOM 1431 N N . ARG A 1 177 ? -25.986 -1.490 20.960 1.00 87.62 177 ARG A N 1
ATOM 1432 C CA . ARG A 1 177 ? -26.573 -1.509 19.623 1.00 87.62 177 ARG A CA 1
ATOM 1433 C C . ARG A 1 177 ? -25.514 -1.703 18.543 1.00 87.62 177 ARG A C 1
ATOM 1435 O O . ARG A 1 177 ? -25.740 -2.424 17.575 1.00 87.62 177 ARG A O 1
ATOM 1442 N N . LEU A 1 178 ? -24.346 -1.085 18.715 1.00 88.81 178 LEU A N 1
ATOM 1443 C CA . LEU A 1 178 ? -23.232 -1.281 17.796 1.00 88.81 178 LEU A CA 1
ATOM 1444 C C . LEU A 1 178 ? -22.724 -2.728 17.818 1.00 88.81 178 LEU A C 1
ATOM 1446 O O . LEU A 1 178 ? -22.483 -3.304 16.761 1.00 88.81 178 LEU A O 1
ATOM 1450 N N . ALA A 1 179 ? -22.565 -3.322 19.003 1.00 90.38 179 ALA A N 1
ATOM 1451 C CA . ALA A 1 179 ? -22.108 -4.700 19.143 1.00 90.38 179 ALA A CA 1
ATOM 1452 C C . ALA A 1 179 ? -23.092 -5.700 18.521 1.00 90.38 179 ALA A C 1
ATOM 1454 O O . ALA A 1 179 ? -22.649 -6.649 17.874 1.00 90.38 179 ALA A O 1
ATOM 1455 N N . GLU A 1 180 ? -24.399 -5.475 18.675 1.00 92.00 180 GLU A N 1
ATOM 1456 C CA . GLU A 1 180 ? -25.448 -6.247 18.001 1.00 92.00 180 GLU A CA 1
ATOM 1457 C C . GLU A 1 180 ? -25.291 -6.190 16.480 1.00 92.00 180 GLU A C 1
ATOM 1459 O O . GLU A 1 180 ? -25.116 -7.238 15.863 1.00 92.00 180 GLU A O 1
ATOM 1464 N N . LEU A 1 181 ? -25.250 -4.986 15.893 1.00 92.88 181 LEU A N 1
ATOM 1465 C CA . LEU A 1 181 ? -25.107 -4.796 14.443 1.00 92.88 181 LEU A CA 1
ATOM 1466 C C . LEU A 1 181 ? -23.818 -5.428 13.903 1.00 92.88 181 LEU A C 1
ATOM 1468 O O . LEU A 1 181 ? -23.826 -6.109 12.879 1.00 92.88 181 LEU A O 1
ATOM 1472 N N . PHE A 1 182 ? -22.701 -5.255 14.613 1.00 93.31 182 PHE A N 1
ATOM 1473 C CA . PHE A 1 182 ? -21.433 -5.879 14.241 1.00 93.31 182 PHE A CA 1
ATOM 1474 C C . PHE A 1 182 ? -21.518 -7.404 14.250 1.00 93.31 182 PHE A C 1
ATOM 1476 O O . PHE A 1 182 ? -21.052 -8.048 13.311 1.00 93.31 182 PHE A O 1
ATOM 1483 N N . ASN A 1 183 ? -22.079 -7.993 15.308 1.00 93.44 183 ASN A N 1
ATOM 1484 C CA . ASN A 1 183 ? -22.234 -9.441 15.413 1.00 93.44 183 ASN A CA 1
ATOM 1485 C C . ASN A 1 183 ? -23.197 -9.984 14.353 1.00 93.44 183 ASN A C 1
ATOM 1487 O O . ASN A 1 183 ? -22.930 -11.044 13.785 1.00 93.44 183 ASN A O 1
ATOM 1491 N N . GLU A 1 184 ? -24.280 -9.264 14.074 1.00 94.94 184 GLU A N 1
ATOM 1492 C CA . GLU A 1 184 ? -25.270 -9.613 13.061 1.00 94.94 184 GLU A CA 1
ATOM 1493 C C . GLU A 1 184 ? -24.629 -9.674 11.673 1.00 94.94 184 GLU A C 1
ATOM 1495 O O . GLU A 1 184 ? -24.592 -10.742 11.066 1.00 94.94 184 GLU A O 1
ATOM 1500 N N . ILE A 1 185 ? -24.001 -8.585 11.223 1.00 94.56 185 ILE A N 1
ATOM 1501 C CA . ILE A 1 185 ? -23.342 -8.536 9.912 1.00 94.56 185 ILE A CA 1
ATOM 1502 C C . ILE A 1 185 ? -22.194 -9.547 9.835 1.00 94.56 185 ILE A C 1
ATOM 1504 O O . ILE A 1 185 ? -22.072 -10.286 8.856 1.00 94.56 185 ILE A O 1
ATOM 1508 N N . ALA A 1 186 ? -21.349 -9.625 10.868 1.00 93.19 186 ALA A N 1
ATOM 1509 C CA . ALA A 1 186 ? -20.217 -10.547 10.880 1.00 93.19 186 ALA A CA 1
ATOM 1510 C C . ALA A 1 186 ? -20.668 -12.012 10.756 1.00 93.19 186 ALA A C 1
ATOM 1512 O O . ALA A 1 186 ? -20.049 -12.780 10.017 1.00 93.19 186 ALA A O 1
ATOM 1513 N N . SER A 1 187 ? -21.746 -12.394 11.444 1.00 93.19 187 SER A N 1
ATOM 1514 C CA . SER A 1 187 ? -22.265 -13.763 11.419 1.00 93.19 187 SER A CA 1
ATOM 1515 C C . SER A 1 187 ? -23.066 -14.069 10.158 1.00 93.19 187 SER A C 1
ATOM 1517 O O . SER A 1 187 ? -22.753 -15.045 9.479 1.00 93.19 187 SER A O 1
ATOM 1519 N N . GLN A 1 188 ? -24.040 -13.231 9.808 1.00 93.69 188 GLN A N 1
ATOM 1520 C CA . GLN A 1 188 ? -24.961 -13.491 8.704 1.00 93.69 188 GLN A CA 1
ATOM 1521 C C . GLN A 1 188 ? -24.289 -13.338 7.335 1.00 93.69 188 GLN A C 1
ATOM 1523 O O . GLN A 1 188 ? -24.463 -14.195 6.473 1.00 93.69 188 GLN A O 1
ATOM 1528 N N . LYS A 1 189 ? -23.490 -12.281 7.129 1.00 93.12 189 LYS A N 1
ATOM 1529 C CA . LYS A 1 189 ? -22.878 -11.989 5.821 1.00 93.12 189 LYS A CA 1
ATOM 1530 C C . LYS A 1 189 ? -21.559 -12.725 5.604 1.00 93.12 189 LYS A C 1
ATOM 1532 O O . LYS A 1 189 ? -21.247 -13.119 4.484 1.00 93.12 189 LYS A O 1
ATOM 1537 N N . TYR A 1 190 ? -20.779 -12.918 6.668 1.00 93.25 190 TYR A N 1
ATOM 1538 C CA . TYR A 1 190 ? -19.396 -13.400 6.561 1.00 93.25 190 TYR A CA 1
ATOM 1539 C C . TYR A 1 190 ? -19.106 -14.703 7.311 1.00 93.25 190 TYR A C 1
ATOM 1541 O O . TYR A 1 190 ? -17.951 -15.145 7.329 1.00 93.25 190 TYR A O 1
ATOM 1549 N N . GLY A 1 191 ? -20.106 -15.308 7.961 1.00 91.31 191 GLY A N 1
ATOM 1550 C CA . GLY A 1 191 ? -19.939 -16.555 8.712 1.00 91.31 191 GLY A CA 1
ATOM 1551 C C . GLY A 1 191 ? -18.936 -16.452 9.867 1.00 91.31 191 GLY A C 1
ATOM 1552 O O . GLY A 1 191 ? -18.338 -17.452 10.266 1.00 91.31 191 GLY A O 1
ATOM 1553 N N . LYS A 1 192 ? -18.677 -15.246 10.387 1.00 90.19 192 LYS A N 1
ATOM 1554 C CA . LYS A 1 192 ? -17.771 -15.024 11.521 1.00 90.19 192 LYS A CA 1
ATOM 1555 C C . LYS A 1 192 ? -18.528 -15.213 12.830 1.00 90.19 192 LYS A C 1
ATOM 1557 O O . LYS A 1 192 ? -19.660 -14.771 12.981 1.00 90.19 192 LYS A O 1
ATOM 1562 N N . SER A 1 193 ? -17.886 -15.840 13.812 1.00 86.00 193 SER A N 1
ATOM 1563 C CA . SER A 1 193 ? -18.510 -16.036 15.121 1.00 86.00 193 SER A CA 1
ATOM 1564 C C . SER A 1 193 ? -18.813 -14.691 15.799 1.00 86.00 193 SER A C 1
ATOM 1566 O O . SER A 1 193 ? -17.915 -13.842 15.851 1.00 86.00 193 SER A O 1
ATOM 1568 N N . PRO A 1 194 ? -20.013 -14.510 16.380 1.00 79.19 194 PRO A N 1
ATOM 1569 C CA . PRO A 1 194 ? -20.356 -13.300 17.111 1.00 79.19 194 PRO A CA 1
ATOM 1570 C C . PRO A 1 194 ? -19.536 -13.246 18.405 1.00 79.19 194 PRO A C 1
ATOM 1572 O O . PRO A 1 194 ? -19.680 -14.082 19.297 1.00 79.19 194 PRO A O 1
ATOM 1575 N N . LYS A 1 195 ? -18.602 -12.300 18.477 1.00 85.06 195 LYS A N 1
ATOM 1576 C CA . LYS A 1 195 ? -17.687 -12.122 19.619 1.00 85.06 195 LYS A CA 1
ATOM 1577 C C . LYS A 1 195 ? -17.624 -10.678 20.101 1.00 85.06 195 LYS A C 1
ATOM 1579 O O . LYS A 1 195 ? -16.933 -10.399 21.078 1.00 85.06 195 LYS A O 1
ATOM 1584 N N . PHE A 1 196 ? -18.299 -9.752 19.426 1.00 84.38 196 PHE A N 1
ATOM 1585 C CA . PHE A 1 196 ? -18.243 -8.341 19.764 1.00 84.38 196 PHE A CA 1
ATOM 1586 C C . PHE A 1 196 ? -19.078 -8.054 21.006 1.00 84.38 196 PHE A C 1
ATOM 1588 O O . PHE A 1 196 ? -20.208 -8.520 21.134 1.00 84.38 196 PHE A O 1
ATOM 1595 N N . LYS A 1 197 ? -18.493 -7.292 21.927 1.00 86.62 197 LYS A N 1
ATOM 1596 C CA . LYS A 1 197 ? -19.133 -6.781 23.135 1.00 86.62 197 LYS A CA 1
ATOM 1597 C C . LYS A 1 197 ? -18.962 -5.259 23.156 1.00 86.62 197 LYS A C 1
ATOM 1599 O O . LYS A 1 197 ? -17.982 -4.779 22.584 1.00 86.62 197 LYS A O 1
ATOM 1604 N N . PRO A 1 198 ? -19.841 -4.508 23.839 1.00 84.38 198 PRO A N 1
ATOM 1605 C CA . PRO A 1 198 ? -19.805 -3.041 23.863 1.00 84.38 198 PRO A CA 1
ATOM 1606 C C . PRO A 1 198 ? -18.424 -2.476 24.210 1.00 84.38 198 PRO A C 1
ATOM 1608 O O . PRO A 1 198 ? -17.893 -1.632 23.495 1.00 84.38 198 PRO A O 1
ATOM 1611 N N . HIS A 1 199 ? -17.782 -3.041 25.238 1.00 81.25 199 HIS A N 1
ATOM 1612 C CA . HIS A 1 199 ? -16.476 -2.587 25.717 1.00 81.25 199 HIS A CA 1
ATOM 1613 C C . HIS A 1 199 ? -15.329 -2.764 24.709 1.00 81.25 199 HIS A C 1
ATOM 1615 O O . HIS A 1 199 ? -14.273 -2.154 24.863 1.00 81.25 199 HIS A O 1
ATOM 1621 N N . HIS A 1 200 ? -15.508 -3.573 23.657 1.00 80.19 200 HIS A N 1
ATOM 1622 C CA . HIS A 1 200 ? -14.532 -3.652 22.568 1.00 80.19 200 HIS A CA 1
ATOM 1623 C C . HIS A 1 200 ? -14.462 -2.344 21.763 1.00 80.19 200 HIS A C 1
ATOM 1625 O O . HIS A 1 200 ? -13.441 -2.081 21.129 1.00 80.19 200 HIS A O 1
ATOM 1631 N N . PHE A 1 201 ? -15.513 -1.518 21.803 1.00 78.31 201 PHE A N 1
ATOM 1632 C CA . PHE A 1 201 ? -15.584 -0.241 21.093 1.00 78.31 201 PHE A CA 1
ATOM 1633 C C . PHE A 1 201 ? -15.182 0.960 21.958 1.00 78.31 201 PHE A C 1
ATOM 1635 O O . PHE A 1 201 ? -14.821 2.002 21.411 1.00 78.31 201 PHE A O 1
ATOM 1642 N N . ASP A 1 202 ? -15.149 0.809 23.287 1.00 72.00 202 ASP A N 1
ATOM 1643 C CA . ASP A 1 202 ? -14.758 1.868 24.232 1.00 72.00 202 ASP A CA 1
ATOM 1644 C C . ASP A 1 202 ? -13.359 2.423 23.950 1.00 72.00 202 ASP A C 1
ATOM 1646 O O . ASP A 1 202 ? -13.074 3.587 24.238 1.00 72.00 202 ASP A O 1
ATOM 1650 N N . PHE A 1 203 ? -12.484 1.607 23.355 1.00 69.19 203 PHE A N 1
ATOM 1651 C CA . PHE A 1 203 ? -11.166 2.045 22.920 1.00 69.19 203 PHE A CA 1
ATOM 1652 C C . PHE A 1 203 ? -11.253 3.203 21.912 1.00 69.19 203 PHE A C 1
ATOM 1654 O O . PHE A 1 203 ? -10.567 4.204 22.090 1.00 69.19 203 PHE A O 1
ATOM 1661 N N . PHE A 1 204 ? -12.141 3.141 20.915 1.00 66.62 204 PHE A N 1
ATOM 1662 C CA . PHE A 1 204 ? -12.270 4.202 19.905 1.00 66.62 204 PHE A CA 1
ATOM 1663 C C . PHE A 1 204 ? -12.822 5.517 20.485 1.00 66.62 204 PHE A C 1
ATOM 1665 O O . PHE A 1 204 ? -12.599 6.587 19.922 1.00 66.62 204 PHE A O 1
ATOM 1672 N N . ILE A 1 205 ? -13.503 5.456 21.633 1.00 61.44 205 ILE A N 1
ATOM 1673 C CA . ILE A 1 205 ? -14.009 6.630 22.361 1.00 61.44 205 ILE A CA 1
ATOM 1674 C C . ILE A 1 205 ? -12.918 7.234 23.253 1.00 61.44 205 ILE A C 1
ATOM 1676 O O . ILE A 1 205 ? -12.735 8.452 23.300 1.00 61.44 205 ILE A O 1
ATOM 1680 N N . ASN A 1 206 ? -12.202 6.369 23.977 1.00 56.41 206 ASN A N 1
ATOM 1681 C CA . ASN A 1 206 ? -11.383 6.744 25.129 1.00 56.41 206 ASN A CA 1
ATOM 1682 C C . ASN A 1 206 ? -9.872 6.753 24.845 1.00 56.41 206 ASN A C 1
ATOM 1684 O O . ASN A 1 206 ? -9.089 7.131 25.716 1.00 56.41 206 ASN A O 1
ATOM 1688 N N . ALA A 1 207 ? -9.427 6.391 23.638 1.00 52.91 207 ALA A N 1
ATOM 1689 C CA . ALA A 1 207 ? -8.013 6.363 23.246 1.00 52.91 207 ALA A CA 1
ATOM 1690 C C . ALA A 1 207 ? -7.376 7.745 23.004 1.00 52.91 207 ALA A C 1
ATOM 1692 O O . ALA A 1 207 ? -6.389 7.862 22.277 1.00 52.91 207 ALA A O 1
ATOM 1693 N N . LYS A 1 208 ? -7.864 8.812 23.650 1.00 41.12 208 LYS A N 1
ATOM 1694 C CA . LYS A 1 208 ? -7.122 10.078 23.704 1.00 41.12 208 LYS A CA 1
ATOM 1695 C C . LYS A 1 208 ? -5.882 9.894 24.588 1.00 41.12 208 LYS A C 1
ATOM 1697 O O . LYS A 1 208 ? -5.928 10.131 25.788 1.00 41.12 208 LYS A O 1
ATOM 1702 N N . GLY A 1 209 ? -4.767 9.476 23.985 1.00 41.91 209 GLY A N 1
ATOM 1703 C CA . GLY A 1 209 ? -3.438 9.522 24.607 1.00 41.91 209 GLY A CA 1
ATOM 1704 C C . GLY A 1 209 ? -2.840 8.198 25.094 1.00 41.91 209 GLY A C 1
ATOM 1705 O O . GLY A 1 209 ? -1.824 8.240 25.782 1.00 41.91 209 GLY A O 1
ATOM 1706 N N . LYS A 1 210 ? -3.397 7.030 24.740 1.00 40.53 210 LYS A N 1
ATOM 1707 C CA . LYS A 1 210 ? -2.691 5.745 24.927 1.00 40.53 210 LYS A CA 1
ATOM 1708 C C . LYS A 1 210 ? -1.832 5.452 23.693 1.00 40.53 210 LYS A C 1
ATOM 1710 O O . LYS A 1 210 ? -2.319 5.520 22.572 1.00 40.53 210 LYS A O 1
ATOM 1715 N N . SER A 1 211 ? -0.550 5.164 23.913 1.00 41.81 211 SER A N 1
ATOM 1716 C CA . SER A 1 211 ? 0.522 5.142 22.902 1.00 41.81 211 SER A CA 1
ATOM 1717 C C . SER A 1 211 ? 0.474 3.986 21.899 1.00 41.81 211 SER A C 1
ATOM 1719 O O . SER A 1 211 ? 1.258 3.984 20.953 1.00 41.81 211 SER A O 1
ATOM 1721 N N . THR A 1 212 ? -0.448 3.037 22.038 1.00 44.16 212 THR A N 1
ATOM 1722 C CA . THR A 1 212 ? -0.639 1.969 21.054 1.00 44.16 212 THR A CA 1
ATOM 1723 C C . THR A 1 212 ? -2.086 1.482 21.072 1.00 44.16 212 THR A C 1
ATOM 1725 O O . THR A 1 212 ? -2.527 0.947 22.095 1.00 44.16 212 THR A O 1
ATOM 1728 N N . PRO A 1 213 ? -2.841 1.635 19.969 1.00 49.44 213 PRO A N 1
ATOM 1729 C CA . PRO A 1 213 ? -4.121 0.963 19.841 1.00 49.44 213 PRO A CA 1
ATOM 1730 C C . PRO A 1 213 ? -3.946 -0.561 19.864 1.00 49.44 213 PRO A C 1
ATOM 1732 O O . PRO A 1 213 ? -2.945 -1.067 19.344 1.00 49.44 213 PRO A O 1
ATOM 1735 N N . PRO A 1 214 ? -4.873 -1.319 20.482 1.00 54.44 214 PRO A N 1
ATOM 1736 C CA . PRO A 1 214 ? -4.884 -2.763 20.342 1.00 54.44 214 PRO A CA 1
ATOM 1737 C C . PRO A 1 214 ? -5.031 -3.106 18.856 1.00 54.44 214 PRO A C 1
ATOM 1739 O O . PRO A 1 214 ? -5.857 -2.536 18.146 1.00 54.44 214 PRO A O 1
ATOM 1742 N N . SER A 1 215 ? -4.191 -4.023 18.380 1.00 56.81 215 SER A N 1
ATOM 1743 C CA . SER A 1 215 ? -4.231 -4.486 16.995 1.00 56.81 215 SER A CA 1
ATOM 1744 C C . SER A 1 215 ? -5.528 -5.260 16.761 1.00 56.81 215 SER A C 1
ATOM 1746 O O . SER A 1 215 ? -5.693 -6.374 17.264 1.00 56.81 215 SER A O 1
ATOM 1748 N N . PHE A 1 216 ? -6.466 -4.664 16.026 1.00 67.56 216 PHE A N 1
ATOM 1749 C CA . PHE A 1 216 ? -7.673 -5.354 15.588 1.00 67.56 216 PHE A CA 1
ATOM 1750 C C . PHE A 1 216 ? -7.396 -6.154 14.310 1.00 67.56 216 PHE A C 1
ATOM 1752 O O . PHE A 1 216 ? -6.625 -5.712 13.450 1.00 67.56 216 PHE A O 1
ATOM 1759 N N . PRO A 1 217 ? -8.039 -7.322 14.125 1.00 77.81 217 PRO A N 1
ATOM 1760 C CA . PRO A 1 217 ? -7.986 -8.020 12.850 1.00 77.81 217 PRO A CA 1
ATOM 1761 C C . PRO A 1 217 ? -8.466 -7.105 11.715 1.00 77.81 217 PRO A C 1
ATOM 1763 O O . PRO A 1 217 ? -9.555 -6.542 11.793 1.00 77.81 217 PRO A O 1
ATOM 1766 N N . LYS A 1 218 ? -7.689 -6.996 10.627 1.00 82.12 218 LYS A N 1
ATOM 1767 C CA . LYS A 1 218 ? -7.979 -6.071 9.509 1.00 82.12 218 LYS A CA 1
ATOM 1768 C C . LYS A 1 218 ? -9.376 -6.257 8.886 1.00 82.12 218 LYS A C 1
ATOM 1770 O O . LYS A 1 218 ? -9.927 -5.313 8.341 1.00 82.12 218 LYS A O 1
ATOM 1775 N N . TRP A 1 219 ? -9.977 -7.445 8.986 1.00 87.19 219 TRP A N 1
ATOM 1776 C CA . TRP A 1 219 ? -11.333 -7.697 8.480 1.00 87.19 219 TRP A CA 1
ATOM 1777 C C . TRP A 1 219 ? -12.438 -6.981 9.277 1.00 87.19 219 TRP A C 1
ATOM 1779 O O . TRP A 1 219 ? -13.561 -6.871 8.796 1.00 87.19 219 TRP A O 1
ATOM 1789 N N . TYR A 1 220 ? -12.144 -6.460 10.474 1.00 89.12 220 TYR A N 1
ATOM 1790 C CA . TYR A 1 220 ? -13.115 -5.700 11.268 1.00 89.12 220 TYR A CA 1
ATOM 1791 C C . TYR A 1 220 ? -13.524 -4.402 10.560 1.00 89.12 220 TYR A C 1
ATOM 1793 O O . TYR A 1 220 ? -14.678 -3.996 10.663 1.00 89.12 220 TYR A O 1
ATOM 1801 N N . TYR A 1 221 ? -12.613 -3.780 9.803 1.00 90.38 221 TYR A N 1
ATOM 1802 C CA . TYR A 1 221 ? -12.930 -2.594 9.005 1.00 90.38 221 TYR A CA 1
ATOM 1803 C C . TYR A 1 221 ? -13.961 -2.900 7.909 1.00 90.38 221 TYR A C 1
ATOM 1805 O O . TYR A 1 221 ? -14.810 -2.062 7.631 1.00 90.38 221 TYR A O 1
ATOM 1813 N N . THR A 1 222 ? -13.954 -4.112 7.340 1.00 93.88 222 THR A N 1
ATOM 1814 C CA . THR A 1 222 ? -14.976 -4.556 6.378 1.00 93.88 222 THR A CA 1
ATOM 1815 C C . THR A 1 222 ? -16.368 -4.566 7.003 1.00 93.88 222 THR A C 1
ATOM 1817 O O . THR A 1 222 ? -17.319 -4.079 6.403 1.00 93.88 222 THR A O 1
ATOM 1820 N N . VAL A 1 223 ? -16.481 -5.076 8.233 1.00 93.69 223 VAL A N 1
ATOM 1821 C CA . VAL A 1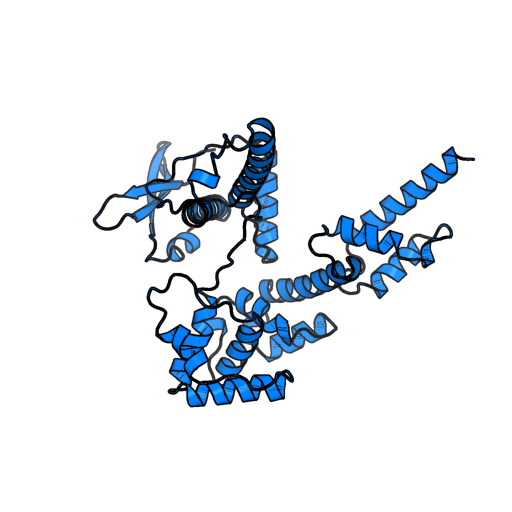 223 ? -17.755 -5.088 8.966 1.00 93.69 223 VAL A CA 1
ATOM 1822 C C . VAL A 1 223 ? -18.170 -3.671 9.352 1.00 93.69 223 VAL A C 1
ATOM 1824 O O . VAL A 1 223 ? -19.337 -3.330 9.224 1.00 93.69 223 VAL A O 1
ATOM 1827 N N . ALA A 1 224 ? -17.225 -2.817 9.756 1.00 92.75 224 ALA A N 1
ATOM 1828 C CA . ALA A 1 224 ? -17.512 -1.418 10.071 1.00 92.75 224 ALA A CA 1
ATOM 1829 C C . ALA A 1 224 ? -18.103 -0.654 8.875 1.00 92.75 224 ALA A C 1
ATOM 1831 O O . ALA A 1 224 ? -19.034 0.127 9.051 1.00 92.75 224 ALA A O 1
ATOM 1832 N N . ILE A 1 225 ? -17.586 -0.904 7.669 1.00 95.88 225 ILE A N 1
ATOM 1833 C CA . ILE A 1 225 ? -18.110 -0.347 6.414 1.00 95.88 225 ILE A CA 1
ATOM 1834 C C . ILE A 1 225 ? -19.570 -0.763 6.207 1.00 95.88 225 ILE A C 1
ATOM 1836 O O . ILE A 1 225 ? -20.413 0.095 5.966 1.00 95.88 225 ILE A O 1
ATOM 1840 N N . ASP A 1 226 ? -19.889 -2.049 6.357 1.00 95.44 226 ASP A N 1
ATOM 1841 C CA . ASP A 1 226 ? -21.266 -2.530 6.197 1.00 95.44 226 ASP A CA 1
ATOM 1842 C C . ASP A 1 226 ? -22.212 -2.004 7.278 1.00 95.44 226 ASP A C 1
ATOM 1844 O O . ASP A 1 226 ? -23.340 -1.640 6.970 1.00 95.44 226 ASP A O 1
ATOM 1848 N N . VAL A 1 227 ? -21.759 -1.905 8.532 1.00 94.75 227 VAL A N 1
ATOM 1849 C CA . VAL A 1 227 ? -22.558 -1.298 9.609 1.00 94.75 227 VAL A CA 1
ATOM 1850 C C . VAL A 1 227 ? -22.907 0.149 9.271 1.00 94.75 227 VAL A C 1
ATOM 1852 O O . VAL A 1 227 ? -24.033 0.577 9.498 1.00 94.75 227 VAL A O 1
ATOM 1855 N N . LEU A 1 228 ? -21.964 0.918 8.728 1.00 95.19 228 LEU A N 1
ATOM 1856 C CA . LEU A 1 228 ? -22.231 2.294 8.313 1.00 95.19 228 LEU A CA 1
ATOM 1857 C C . LEU A 1 228 ? -23.248 2.355 7.170 1.00 95.19 228 LEU A C 1
ATOM 1859 O O . LEU A 1 228 ? -24.156 3.181 7.237 1.00 95.19 228 LEU A O 1
ATOM 1863 N N . LEU A 1 229 ? -23.138 1.460 6.184 1.00 94.69 229 LEU A N 1
ATOM 1864 C CA . LEU A 1 229 ? -24.101 1.354 5.085 1.00 94.69 229 LEU A CA 1
ATOM 1865 C C . LEU A 1 229 ? -25.514 1.022 5.594 1.00 94.69 229 LEU A C 1
ATOM 1867 O O . LEU A 1 229 ? -26.461 1.704 5.213 1.00 94.69 229 LEU A O 1
ATOM 1871 N N . GLU A 1 230 ? -25.651 0.054 6.507 1.00 93.56 230 GLU A N 1
ATOM 1872 C CA . GLU A 1 230 ? -26.925 -0.289 7.172 1.00 93.56 230 GLU A CA 1
ATOM 1873 C C . GLU A 1 230 ? -27.506 0.894 7.962 1.00 93.56 230 GLU A C 1
ATOM 1875 O O . GLU A 1 230 ? -28.717 1.098 8.028 1.00 93.56 230 GLU A O 1
ATOM 1880 N N . LEU A 1 231 ? -26.637 1.729 8.537 1.00 91.69 231 LEU A N 1
ATOM 1881 C CA . LEU A 1 231 ? -27.022 2.955 9.235 1.00 91.69 231 LEU A CA 1
ATOM 1882 C C . LEU A 1 231 ? -27.269 4.148 8.288 1.00 91.69 231 LEU A C 1
ATOM 1884 O O . LEU A 1 231 ? -27.485 5.264 8.765 1.00 91.69 231 LEU A O 1
ATOM 1888 N N . GLY A 1 232 ? -27.237 3.941 6.967 1.00 91.69 232 GLY A N 1
ATOM 1889 C CA . GLY A 1 232 ? -27.479 4.974 5.956 1.00 91.69 232 GLY A CA 1
ATOM 1890 C C . GLY A 1 232 ? -26.340 5.986 5.796 1.00 91.69 232 GLY A C 1
ATOM 1891 O O . GLY A 1 232 ? -26.556 7.079 5.274 1.00 91.69 232 GLY A O 1
ATOM 1892 N N . ILE A 1 233 ? -25.133 5.655 6.259 1.00 94.00 233 ILE A N 1
ATOM 1893 C CA . ILE A 1 233 ? -23.944 6.501 6.148 1.00 94.00 233 ILE A CA 1
ATOM 1894 C C . ILE A 1 233 ? -23.053 5.975 5.031 1.00 94.00 233 ILE A C 1
ATOM 1896 O O . ILE A 1 233 ? -22.541 4.864 5.116 1.00 94.00 233 ILE A O 1
ATOM 1900 N N . ALA A 1 234 ? -22.811 6.821 4.031 1.00 93.19 234 ALA A N 1
ATOM 1901 C CA . ALA A 1 234 ? -21.881 6.575 2.935 1.00 93.19 234 ALA A CA 1
ATOM 1902 C C . ALA A 1 234 ? -20.423 6.567 3.448 1.00 93.19 234 ALA A C 1
ATOM 1904 O O . ALA A 1 234 ? -19.900 7.638 3.790 1.00 93.19 234 ALA A O 1
ATOM 1905 N N . PRO A 1 235 ? -19.739 5.408 3.537 1.00 93.12 235 PRO A N 1
ATOM 1906 C CA . PRO A 1 235 ? -18.393 5.324 4.107 1.00 93.12 235 PRO A CA 1
ATOM 1907 C C . PRO A 1 235 ? -17.355 6.153 3.333 1.00 93.12 235 PRO A C 1
ATOM 1909 O O . PRO A 1 235 ? -16.400 6.644 3.933 1.00 93.12 235 PRO A O 1
ATOM 1912 N N . GLU A 1 236 ? -17.572 6.375 2.033 1.00 91.50 236 GLU A N 1
ATOM 1913 C CA . GLU A 1 236 ? -16.754 7.204 1.129 1.00 91.50 236 GLU A CA 1
ATOM 1914 C C . GLU A 1 236 ? -16.729 8.687 1.482 1.00 91.50 236 GLU A C 1
ATOM 1916 O O . GLU A 1 236 ? -15.884 9.428 0.986 1.00 91.50 236 GLU A O 1
ATOM 1921 N N . THR A 1 237 ? -17.611 9.113 2.383 1.00 91.00 237 THR A N 1
ATOM 1922 C CA . THR A 1 237 ? -17.589 10.464 2.952 1.00 91.00 237 THR A CA 1
ATOM 1923 C C . THR A 1 237 ? -16.698 10.576 4.193 1.00 91.00 237 THR A C 1
ATOM 1925 O O . THR A 1 237 ? -16.416 11.686 4.640 1.00 91.00 237 THR A O 1
ATOM 1928 N N . LEU A 1 238 ? -16.257 9.447 4.767 1.00 88.19 238 LEU A N 1
ATOM 1929 C CA . LEU A 1 238 ? -15.522 9.396 6.036 1.00 88.19 238 LEU A CA 1
ATOM 1930 C C . LEU A 1 238 ? -14.029 9.133 5.861 1.00 88.19 238 LEU A C 1
ATOM 1932 O O . LEU A 1 238 ? -13.221 9.693 6.599 1.00 88.19 238 LEU A O 1
ATOM 1936 N N . ILE A 1 239 ? -13.677 8.246 4.932 1.00 89.00 239 ILE A N 1
ATOM 1937 C CA . ILE A 1 239 ? -12.295 7.858 4.638 1.00 89.00 239 ILE A CA 1
ATOM 1938 C C . ILE A 1 239 ? -12.078 7.795 3.118 1.00 89.00 239 ILE A C 1
ATOM 1940 O O . ILE A 1 239 ? -13.052 7.673 2.371 1.00 89.00 239 ILE A O 1
ATOM 1944 N N . PRO A 1 240 ? -10.820 7.841 2.640 1.00 89.94 240 PRO A N 1
ATOM 1945 C CA . PRO A 1 240 ? -10.532 7.801 1.211 1.00 89.94 240 PRO A CA 1
ATOM 1946 C C . PRO A 1 240 ? -11.113 6.553 0.511 1.00 89.94 240 PRO A C 1
ATOM 1948 O O . PRO A 1 240 ? -11.005 5.446 1.057 1.00 89.94 240 PRO A O 1
ATOM 1951 N N . PRO A 1 241 ? -11.670 6.684 -0.711 1.00 92.50 241 PRO A N 1
ATOM 1952 C CA . PRO A 1 241 ? -12.224 5.566 -1.486 1.00 92.50 241 PRO A CA 1
ATOM 1953 C C . PRO A 1 241 ? -11.281 4.366 -1.652 1.00 92.50 241 PRO A C 1
ATOM 1955 O O . PRO A 1 241 ? -11.701 3.207 -1.646 1.00 92.50 241 PRO A O 1
ATOM 1958 N N . GLU A 1 242 ? -9.981 4.623 -1.760 1.00 90.00 242 GLU A N 1
ATOM 1959 C CA . GLU A 1 242 ? -8.949 3.597 -1.879 1.00 90.00 242 GLU A CA 1
ATOM 1960 C C . GLU A 1 242 ? -8.868 2.730 -0.623 1.00 90.00 242 GLU A C 1
ATOM 1962 O O . GLU A 1 242 ? -8.758 1.506 -0.704 1.00 90.00 242 GLU A O 1
ATOM 1967 N N . LEU A 1 243 ? -8.970 3.362 0.546 1.00 89.88 243 LEU A N 1
ATOM 1968 C CA . LEU A 1 243 ? -8.910 2.687 1.835 1.00 89.88 243 LEU A CA 1
ATOM 1969 C C . LEU A 1 243 ? -10.177 1.856 2.077 1.00 89.88 243 LEU A C 1
ATOM 1971 O O . LEU A 1 243 ? -10.087 0.731 2.568 1.00 89.88 243 LEU A O 1
ATOM 1975 N N . ILE A 1 244 ? -11.338 2.357 1.642 1.00 93.62 244 ILE A N 1
ATOM 1976 C CA . ILE A 1 244 ? -12.598 1.593 1.616 1.00 93.62 244 ILE A CA 1
ATOM 1977 C C . ILE A 1 244 ? -12.437 0.355 0.759 1.00 93.62 244 ILE A C 1
ATOM 1979 O O . ILE A 1 244 ? -12.743 -0.740 1.218 1.00 93.62 244 ILE A O 1
ATOM 1983 N N . THR A 1 245 ? -11.909 0.516 -0.453 1.00 94.50 245 THR A N 1
ATOM 1984 C CA . THR A 1 245 ? -11.704 -0.591 -1.389 1.00 94.50 245 THR A CA 1
ATOM 1985 C C . THR A 1 245 ? -10.805 -1.666 -0.772 1.00 94.50 245 THR A C 1
ATOM 1987 O O . THR A 1 245 ? -11.169 -2.842 -0.754 1.00 94.50 245 THR A O 1
ATOM 1990 N N . ILE A 1 246 ? -9.670 -1.270 -0.184 1.00 91.00 246 ILE A N 1
ATOM 1991 C CA . ILE A 1 246 ? -8.721 -2.185 0.472 1.00 91.00 246 ILE A CA 1
ATOM 1992 C C . ILE A 1 246 ? -9.376 -2.950 1.628 1.00 91.00 246 ILE A C 1
ATOM 1994 O O . ILE A 1 246 ? -9.187 -4.163 1.755 1.00 91.00 246 ILE A O 1
ATOM 1998 N N . HIS A 1 247 ? -10.133 -2.262 2.486 1.00 92.94 247 HIS A N 1
ATOM 1999 C CA . HIS A 1 247 ? -10.801 -2.894 3.624 1.00 92.94 247 HIS A CA 1
ATOM 2000 C C . HIS A 1 247 ? -11.955 -3.786 3.180 1.00 92.94 247 HIS A C 1
ATOM 2002 O O . HIS A 1 247 ? -12.081 -4.911 3.658 1.00 92.94 247 HIS A O 1
ATOM 2008 N N . TRP A 1 248 ? -12.775 -3.328 2.242 1.00 95.69 248 TRP A N 1
ATOM 2009 C CA . TRP A 1 248 ? -13.946 -4.049 1.759 1.00 95.69 248 TRP A CA 1
ATOM 2010 C C . TRP A 1 248 ? -13.576 -5.369 1.066 1.00 95.69 248 TRP A C 1
ATOM 2012 O O . TRP A 1 248 ? -14.196 -6.407 1.324 1.00 95.69 248 TRP A O 1
ATOM 2022 N N . LEU A 1 249 ? -12.499 -5.368 0.271 1.00 94.94 249 LEU A N 1
ATOM 2023 C CA . LEU A 1 249 ? -12.010 -6.551 -0.447 1.00 94.94 249 LEU A CA 1
ATOM 2024 C C . LEU A 1 249 ? -11.570 -7.702 0.468 1.00 94.94 249 LEU A C 1
ATOM 2026 O O . LEU A 1 249 ? -11.524 -8.845 0.016 1.00 94.94 249 LEU A O 1
ATOM 2030 N N . ARG A 1 250 ? -11.284 -7.449 1.755 1.00 91.56 250 ARG A N 1
ATOM 2031 C CA . ARG A 1 250 ? -10.822 -8.489 2.695 1.00 91.56 250 ARG A CA 1
ATOM 2032 C C . ARG A 1 250 ? -11.806 -9.646 2.853 1.00 91.56 250 ARG A C 1
ATOM 2034 O O . ARG A 1 250 ? -11.353 -10.769 3.059 1.00 91.56 250 ARG A O 1
ATOM 2041 N N . LEU A 1 251 ? -13.111 -9.376 2.783 1.00 93.00 251 LEU A N 1
ATOM 2042 C CA . LEU A 1 251 ? -14.156 -10.401 2.906 1.00 93.00 251 LEU A CA 1
ATOM 2043 C C . LEU A 1 251 ? -15.093 -10.485 1.693 1.00 93.00 251 LEU A C 1
ATOM 2045 O O . LEU A 1 251 ? -15.816 -11.468 1.583 1.00 93.00 251 LEU A O 1
ATOM 2049 N N . ASN A 1 252 ? -15.076 -9.506 0.781 1.00 94.44 252 ASN A N 1
ATOM 2050 C CA . ASN A 1 252 ? -16.011 -9.459 -0.354 1.00 94.44 252 ASN A CA 1
ATOM 2051 C C . ASN A 1 252 ? -15.393 -9.824 -1.711 1.00 94.44 252 ASN A C 1
ATOM 2053 O O . ASN A 1 252 ? -16.110 -9.867 -2.714 1.00 94.44 252 ASN A O 1
ATOM 2057 N N . LYS A 1 253 ? -14.081 -10.091 -1.773 1.00 94.12 253 LYS A N 1
ATOM 2058 C CA . LYS A 1 253 ? -13.420 -10.498 -3.018 1.00 94.12 253 LYS A CA 1
ATOM 2059 C C . LYS A 1 253 ? -14.005 -11.822 -3.523 1.00 94.12 253 LYS A C 1
ATOM 2061 O O . LYS A 1 253 ? -13.891 -12.852 -2.863 1.00 94.12 253 LYS A O 1
ATOM 2066 N N . GLN A 1 254 ? -14.602 -11.775 -4.709 1.00 94.00 254 GLN A N 1
ATOM 2067 C CA . GLN A 1 254 ? -15.119 -12.935 -5.430 1.00 94.00 254 GLN A CA 1
ATOM 2068 C C . GLN A 1 254 ? -13.986 -13.686 -6.139 1.00 94.00 254 GLN A C 1
ATOM 2070 O O . GLN A 1 254 ? -12.847 -13.229 -6.168 1.00 94.00 254 GLN A O 1
ATOM 2075 N N . ALA A 1 255 ? -14.300 -14.833 -6.743 1.00 88.31 255 ALA A N 1
ATOM 2076 C CA . ALA A 1 255 ? -13.329 -15.612 -7.518 1.00 88.31 255 ALA A CA 1
ATOM 2077 C C . ALA A 1 255 ? -12.864 -14.918 -8.814 1.00 88.31 255 ALA A C 1
ATOM 2079 O O . ALA A 1 255 ? -11.839 -15.293 -9.368 1.00 88.31 255 ALA A O 1
ATOM 2080 N N . ASP A 1 256 ? -13.620 -13.932 -9.301 1.00 91.00 256 ASP A N 1
ATOM 2081 C CA . ASP A 1 256 ? -13.407 -13.276 -10.590 1.00 91.00 256 ASP A CA 1
ATOM 2082 C C . ASP A 1 256 ? -13.377 -11.747 -10.438 1.00 91.00 256 ASP A C 1
ATOM 2084 O O . ASP A 1 256 ? -14.093 -11.185 -9.602 1.00 91.00 256 ASP A O 1
ATOM 2088 N N . ILE A 1 257 ? -12.548 -11.073 -11.244 1.00 93.81 257 ILE A N 1
ATOM 2089 C CA . ILE A 1 257 ? -12.359 -9.615 -11.191 1.00 93.81 257 ILE A CA 1
ATOM 2090 C C . ILE A 1 257 ? -13.661 -8.891 -11.534 1.00 93.81 257 ILE A C 1
ATOM 2092 O O . ILE A 1 257 ? -14.055 -7.987 -10.797 1.00 93.81 257 ILE A O 1
ATOM 2096 N N . LEU A 1 258 ? -14.355 -9.309 -12.598 1.00 94.50 258 LEU A N 1
ATOM 2097 C CA . LEU A 1 258 ? -15.583 -8.659 -13.062 1.00 94.50 258 LEU A CA 1
ATOM 2098 C C . LEU A 1 258 ? -16.711 -8.836 -12.048 1.00 94.50 258 LEU A C 1
ATOM 2100 O O . LEU A 1 258 ? -17.434 -7.884 -11.763 1.00 94.50 258 LEU A O 1
ATOM 2104 N N . LYS A 1 259 ? -16.828 -10.022 -11.439 1.00 96.19 259 LYS A N 1
ATOM 2105 C CA . LYS A 1 259 ? -17.792 -10.260 -10.353 1.00 96.19 259 LYS A CA 1
ATOM 2106 C C . LYS A 1 259 ? -17.499 -9.404 -9.124 1.00 96.19 259 LYS A C 1
ATOM 2108 O O . LYS A 1 259 ? -18.429 -8.852 -8.541 1.00 96.19 259 LYS A O 1
ATOM 2113 N N . THR A 1 260 ? -16.230 -9.274 -8.732 1.00 97.25 260 THR A N 1
ATOM 2114 C CA . THR A 1 260 ? -15.848 -8.398 -7.615 1.00 97.25 260 THR A CA 1
ATOM 2115 C C . THR A 1 260 ? -16.149 -6.933 -7.929 1.00 97.25 260 THR A C 1
ATOM 2117 O O . THR A 1 260 ? -16.705 -6.248 -7.076 1.00 97.25 260 THR A O 1
ATOM 2120 N N . ALA A 1 261 ? -15.828 -6.460 -9.137 1.00 96.56 261 ALA A N 1
ATOM 2121 C CA . ALA A 1 261 ? -16.090 -5.086 -9.565 1.00 96.56 261 ALA A CA 1
ATOM 2122 C C . ALA A 1 261 ? -17.594 -4.779 -9.632 1.00 96.56 261 ALA A C 1
ATOM 2124 O O . ALA A 1 261 ? -18.038 -3.787 -9.067 1.00 96.56 261 ALA A O 1
ATOM 2125 N N . ALA A 1 262 ? -18.399 -5.668 -10.221 1.00 96.81 262 ALA A N 1
ATOM 2126 C CA . ALA A 1 262 ? -19.851 -5.503 -10.279 1.00 96.81 262 ALA A CA 1
ATOM 2127 C C . ALA A 1 262 ? -20.488 -5.470 -8.880 1.00 96.81 262 ALA A C 1
ATOM 2129 O O . ALA A 1 262 ? -21.370 -4.652 -8.616 1.00 96.81 262 ALA A O 1
ATOM 2130 N N . LEU A 1 263 ? -20.019 -6.329 -7.964 1.00 97.00 263 LEU A N 1
ATOM 2131 C CA . LEU A 1 263 ? -20.456 -6.297 -6.571 1.00 97.00 263 LEU A CA 1
ATOM 2132 C C . LEU A 1 263 ? -20.046 -4.977 -5.901 1.00 97.00 263 LEU A C 1
ATOM 2134 O O . LEU A 1 263 ? -20.882 -4.345 -5.259 1.00 97.00 263 LEU A O 1
ATOM 2138 N N . PHE A 1 264 ? -18.804 -4.529 -6.089 1.00 97.50 264 PHE A N 1
ATOM 2139 C CA . PHE A 1 264 ? -18.323 -3.254 -5.556 1.00 97.50 264 PHE A CA 1
ATOM 2140 C C . PHE A 1 264 ? -19.168 -2.072 -6.053 1.00 97.50 264 PHE A C 1
ATOM 2142 O O . PHE A 1 264 ? -19.634 -1.280 -5.242 1.00 97.50 264 PHE A O 1
ATOM 2149 N N . ASP A 1 265 ? -19.462 -2.008 -7.351 1.00 97.12 265 ASP A N 1
ATOM 2150 C CA . ASP A 1 265 ? -20.265 -0.945 -7.970 1.00 97.12 265 ASP A CA 1
ATOM 2151 C C . ASP A 1 265 ? -21.734 -0.949 -7.529 1.00 97.12 265 ASP A C 1
ATOM 2153 O O . ASP A 1 265 ? -22.419 0.073 -7.637 1.00 97.12 265 ASP A O 1
ATOM 2157 N N . SER A 1 266 ? -22.238 -2.100 -7.076 1.00 96.50 266 SER A N 1
ATOM 2158 C CA . SER A 1 266 ? -23.578 -2.214 -6.496 1.00 96.50 266 SER A CA 1
ATOM 2159 C C . SER A 1 266 ? -23.628 -1.695 -5.058 1.00 96.50 266 SER A C 1
ATOM 2161 O O . SER A 1 266 ? -24.607 -1.061 -4.676 1.00 96.50 266 SER A O 1
ATOM 2163 N N . VAL A 1 267 ? -22.558 -1.919 -4.287 1.00 96.12 267 VAL A N 1
ATOM 2164 C CA . VAL A 1 267 ? -22.447 -1.497 -2.884 1.00 96.12 267 VAL A CA 1
ATOM 2165 C C . VAL A 1 267 ? -22.049 -0.022 -2.778 1.00 96.12 267 VAL A C 1
ATOM 2167 O O . VAL A 1 267 ? -22.566 0.686 -1.920 1.00 96.12 267 VAL A O 1
ATOM 2170 N N . PHE A 1 268 ? -21.190 0.463 -3.680 1.00 96.94 268 PHE A N 1
ATOM 2171 C CA . PHE A 1 268 ? -20.711 1.847 -3.723 1.00 96.94 268 PHE A CA 1
ATOM 2172 C C . PHE A 1 268 ? -20.995 2.508 -5.083 1.00 96.94 268 PHE A C 1
ATOM 2174 O O . PHE A 1 268 ? -20.065 2.774 -5.852 1.00 96.94 268 PHE A O 1
ATOM 2181 N N . PRO A 1 269 ? -22.262 2.833 -5.409 1.00 95.44 269 PRO A N 1
ATOM 2182 C CA . PRO A 1 269 ? -22.611 3.427 -6.701 1.00 95.44 269 PRO A CA 1
ATOM 2183 C C . PRO A 1 269 ? -21.855 4.727 -7.010 1.00 95.44 269 PRO A C 1
ATOM 2185 O O . PRO A 1 269 ? -21.500 4.971 -8.162 1.00 95.44 269 PRO A O 1
ATOM 2188 N N . ALA A 1 270 ? -21.554 5.535 -5.985 1.00 94.50 270 ALA A N 1
ATOM 2189 C CA . ALA A 1 270 ? -20.787 6.774 -6.119 1.00 94.50 270 ALA A CA 1
ATOM 2190 C C . ALA A 1 270 ? -19.329 6.543 -6.563 1.00 94.50 270 ALA A C 1
ATOM 2192 O O . ALA A 1 270 ? -18.705 7.437 -7.135 1.00 94.50 270 ALA A O 1
ATOM 2193 N N . LEU A 1 271 ? -18.787 5.342 -6.337 1.00 95.38 271 LEU A N 1
ATOM 2194 C CA . LEU A 1 271 ? -17.411 4.975 -6.675 1.00 95.38 271 LEU A CA 1
ATOM 2195 C C . LEU A 1 271 ? -17.296 4.201 -7.996 1.00 95.38 271 LEU A C 1
ATOM 2197 O O . LEU A 1 271 ? -16.180 3.887 -8.406 1.00 95.38 271 LEU A O 1
ATOM 2201 N N . ARG A 1 272 ? -18.405 3.953 -8.707 1.00 94.19 272 ARG A N 1
ATOM 2202 C CA . ARG A 1 272 ? -18.429 3.155 -9.948 1.00 94.19 272 ARG A CA 1
ATOM 2203 C C . ARG A 1 272 ? -17.440 3.630 -11.010 1.00 94.19 272 ARG A C 1
ATOM 2205 O O . ARG A 1 272 ? -16.836 2.824 -11.707 1.00 94.19 272 ARG A O 1
ATOM 2212 N N . HIS A 1 273 ? -17.265 4.941 -11.145 1.00 92.75 273 HIS A N 1
ATOM 2213 C CA . HIS A 1 273 ? -16.361 5.533 -12.136 1.00 92.75 273 HIS A CA 1
ATOM 2214 C C . HIS A 1 273 ? -14.972 5.859 -11.567 1.00 92.75 273 HIS A C 1
ATOM 2216 O O . HIS A 1 273 ? -14.144 6.459 -12.252 1.00 92.75 273 HIS A O 1
ATOM 2222 N N . ASN A 1 274 ? -14.691 5.464 -10.321 1.00 92.94 274 ASN A N 1
ATOM 2223 C CA . ASN A 1 274 ? -13.396 5.683 -9.698 1.00 92.94 274 ASN A CA 1
ATOM 2224 C C . ASN A 1 274 ? -12.385 4.643 -10.206 1.00 92.94 274 ASN A C 1
ATOM 2226 O O . ASN A 1 274 ? -12.282 3.524 -9.699 1.00 92.94 274 ASN A O 1
ATOM 2230 N N . THR A 1 275 ? -11.603 5.036 -11.209 1.00 91.94 275 THR A N 1
ATOM 2231 C CA . THR A 1 275 ? -10.591 4.180 -11.845 1.00 91.94 275 THR A CA 1
ATOM 2232 C C . THR A 1 275 ? -9.557 3.640 -10.858 1.00 91.94 275 THR A C 1
ATOM 2234 O O . THR A 1 275 ? -9.083 2.518 -11.027 1.00 91.94 275 THR A O 1
ATOM 2237 N N . ARG A 1 276 ? -9.229 4.386 -9.797 1.00 88.94 276 ARG A N 1
ATOM 2238 C CA . ARG A 1 276 ? -8.261 3.958 -8.781 1.00 88.94 276 ARG A CA 1
ATOM 2239 C C . ARG A 1 276 ? -8.802 2.819 -7.919 1.00 88.94 276 ARG A C 1
ATOM 2241 O O . ARG A 1 276 ? -8.066 1.874 -7.648 1.00 88.94 276 ARG A O 1
ATOM 2248 N N . CYS A 1 277 ? -10.087 2.850 -7.567 1.00 92.94 277 CYS A N 1
ATOM 2249 C CA . CYS A 1 277 ? -10.744 1.742 -6.866 1.00 92.94 277 CYS A CA 1
ATOM 2250 C C . CYS A 1 277 ? -10.736 0.467 -7.726 1.00 92.94 277 CYS A C 1
ATOM 2252 O O . CYS A 1 277 ? -10.312 -0.593 -7.269 1.00 92.94 277 CYS A O 1
ATOM 2254 N N . HIS A 1 278 ? -11.077 0.574 -9.012 1.00 93.88 278 HIS A N 1
ATOM 2255 C CA . HIS A 1 278 ? -11.053 -0.570 -9.937 1.00 93.88 278 HIS A CA 1
ATOM 2256 C C . HIS A 1 278 ? -9.646 -1.136 -10.181 1.00 93.88 278 HIS A C 1
ATOM 2258 O O . HIS A 1 278 ? -9.462 -2.356 -10.269 1.00 93.88 278 HIS A O 1
ATOM 2264 N N . ARG A 1 279 ? -8.619 -0.277 -10.208 1.00 91.62 279 ARG A N 1
ATOM 2265 C CA . ARG A 1 279 ? -7.212 -0.712 -10.237 1.00 91.62 279 ARG A CA 1
ATOM 2266 C C . ARG A 1 279 ? -6.825 -1.478 -8.974 1.00 91.62 279 ARG A C 1
ATOM 2268 O O . ARG A 1 279 ? -6.148 -2.497 -9.080 1.00 91.62 279 ARG A O 1
ATOM 2275 N N . LEU A 1 280 ? -7.288 -1.052 -7.797 1.00 92.00 280 LEU A N 1
ATOM 2276 C CA . LEU A 1 280 ? -7.061 -1.776 -6.540 1.00 92.00 280 LEU A CA 1
ATOM 2277 C C . LEU A 1 280 ? -7.727 -3.156 -6.542 1.00 92.00 280 LEU A C 1
ATOM 2279 O O . LEU A 1 280 ? -7.089 -4.127 -6.144 1.00 92.00 280 LEU A O 1
ATOM 2283 N N . ILE A 1 281 ? -8.963 -3.269 -7.042 1.00 94.31 281 ILE A N 1
ATOM 2284 C CA . ILE A 1 281 ? -9.648 -4.565 -7.198 1.00 94.31 281 ILE A CA 1
ATOM 2285 C C . ILE A 1 281 ? -8.823 -5.500 -8.085 1.00 94.31 281 ILE A C 1
ATOM 2287 O O . ILE A 1 281 ? -8.535 -6.633 -7.694 1.00 94.31 281 ILE A O 1
ATOM 2291 N N . THR A 1 282 ? -8.399 -5.009 -9.251 1.00 92.25 282 THR A N 1
ATOM 2292 C CA . THR A 1 282 ? -7.551 -5.759 -10.189 1.00 92.25 282 THR A CA 1
ATOM 2293 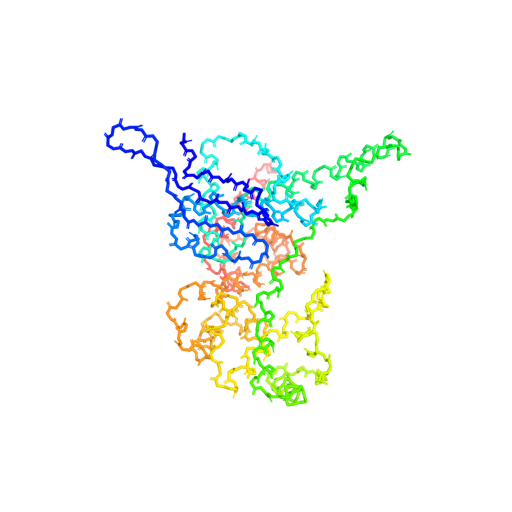C C . THR A 1 282 ? -6.255 -6.209 -9.514 1.00 92.25 282 THR A C 1
ATOM 2295 O O . THR A 1 282 ? -5.898 -7.386 -9.557 1.00 92.25 282 THR A O 1
ATOM 2298 N N . ARG A 1 283 ? -5.582 -5.292 -8.812 1.00 91.12 283 ARG A N 1
ATOM 2299 C CA . ARG A 1 283 ? -4.329 -5.561 -8.104 1.00 91.12 283 ARG A CA 1
ATOM 2300 C C . ARG A 1 283 ? -4.478 -6.631 -7.024 1.00 91.12 283 ARG A C 1
ATOM 2302 O O . ARG A 1 283 ? -3.619 -7.497 -6.922 1.00 91.12 283 ARG A O 1
ATOM 2309 N N . GLU A 1 284 ? -5.535 -6.610 -6.215 1.00 91.69 284 GLU A N 1
ATOM 2310 C CA . GLU A 1 284 ? -5.725 -7.623 -5.162 1.00 91.69 284 GLU A CA 1
ATOM 2311 C C . GLU A 1 284 ? -5.934 -9.033 -5.737 1.00 91.69 284 GLU A C 1
ATOM 2313 O O . GLU A 1 284 ? -5.500 -10.025 -5.141 1.00 91.69 284 GLU A O 1
ATOM 2318 N N . HIS A 1 285 ? -6.554 -9.142 -6.913 1.00 93.00 285 HIS A N 1
ATOM 2319 C CA . HIS A 1 285 ? -6.634 -10.403 -7.652 1.00 93.00 285 HIS A CA 1
ATOM 2320 C C . HIS A 1 285 ? -5.267 -10.835 -8.191 1.00 93.00 285 HIS A C 1
ATOM 2322 O O . HIS A 1 285 ? -4.850 -11.963 -7.940 1.00 93.00 285 HIS A O 1
ATOM 2328 N N . MET A 1 286 ? -4.509 -9.924 -8.808 1.00 91.06 286 MET A N 1
ATOM 2329 C CA . MET A 1 286 ? -3.132 -10.198 -9.247 1.00 91.06 286 MET A CA 1
ATOM 2330 C C . MET A 1 286 ? -2.224 -10.644 -8.092 1.00 91.06 286 MET A C 1
ATOM 2332 O O . MET A 1 286 ? -1.487 -11.618 -8.222 1.00 91.06 286 MET A O 1
ATOM 2336 N N . ASN A 1 287 ? -2.315 -9.989 -6.933 1.00 88.44 287 ASN A N 1
ATOM 2337 C CA . ASN A 1 287 ? -1.568 -10.368 -5.733 1.00 88.44 287 ASN A CA 1
ATOM 2338 C C . ASN A 1 287 ? -1.936 -11.776 -5.258 1.00 88.44 287 ASN A C 1
ATOM 2340 O O . ASN A 1 287 ? -1.059 -12.533 -4.858 1.00 88.44 287 ASN A O 1
ATOM 2344 N N . SER A 1 288 ? -3.212 -12.153 -5.355 1.00 89.44 288 SER A N 1
ATOM 2345 C CA . SER A 1 288 ? -3.660 -13.509 -5.014 1.00 89.44 288 SER A CA 1
ATOM 2346 C C . SER A 1 288 ? -3.040 -14.548 -5.940 1.00 89.44 288 SER A C 1
ATOM 2348 O O . SER A 1 288 ? -2.646 -15.621 -5.494 1.00 89.44 288 SER A O 1
ATOM 2350 N N . ASP A 1 289 ? -2.915 -14.233 -7.226 1.00 90.94 289 ASP A N 1
ATOM 2351 C CA . ASP A 1 289 ? -2.275 -15.107 -8.206 1.00 90.94 289 ASP A CA 1
ATOM 2352 C C . ASP A 1 289 ? -0.776 -15.256 -7.927 1.00 90.94 289 ASP A C 1
ATOM 2354 O O . ASP A 1 289 ? -0.268 -16.377 -7.898 1.00 90.94 289 ASP A O 1
ATOM 2358 N N . ILE A 1 290 ? -0.090 -14.155 -7.608 1.00 89.06 290 ILE A N 1
ATOM 2359 C CA . ILE A 1 290 ? 1.324 -14.160 -7.201 1.00 89.06 290 ILE A CA 1
ATOM 2360 C C . ILE A 1 290 ? 1.522 -14.963 -5.903 1.00 89.06 290 ILE A C 1
ATOM 2362 O O . ILE A 1 290 ? 2.441 -15.777 -5.803 1.00 89.06 290 ILE A O 1
ATOM 2366 N N . GLU A 1 291 ? 0.653 -14.796 -4.904 1.00 87.62 291 GLU A N 1
ATOM 2367 C CA . GLU A 1 291 ? 0.706 -15.561 -3.652 1.00 87.62 291 GLU A CA 1
ATOM 2368 C C . GLU A 1 291 ? 0.477 -17.063 -3.880 1.00 87.62 291 GLU A C 1
ATOM 2370 O O . GLU A 1 291 ? 1.135 -17.897 -3.242 1.00 87.62 291 GLU A O 1
ATOM 2375 N N . ARG A 1 292 ? -0.421 -17.420 -4.811 1.00 89.00 292 ARG A N 1
ATOM 2376 C CA . ARG A 1 292 ? -0.655 -18.809 -5.230 1.00 89.00 292 ARG A CA 1
ATOM 2377 C C . ARG A 1 292 ? 0.579 -19.400 -5.909 1.00 89.00 292 ARG A C 1
ATOM 2379 O O . ARG A 1 292 ? 0.964 -20.507 -5.535 1.00 89.00 292 ARG A O 1
ATOM 2386 N N . MET A 1 293 ? 1.248 -18.662 -6.803 1.00 88.69 293 MET A N 1
ATOM 2387 C CA . MET A 1 293 ? 2.550 -19.072 -7.365 1.00 88.69 293 MET A CA 1
ATOM 2388 C C . MET A 1 293 ? 3.584 -19.320 -6.260 1.00 88.69 293 MET A C 1
ATOM 2390 O O . MET A 1 293 ? 4.295 -20.322 -6.254 1.00 88.69 293 MET A O 1
ATOM 2394 N N . ALA A 1 294 ? 3.624 -18.441 -5.258 1.00 82.94 294 ALA A N 1
ATOM 2395 C CA . ALA A 1 294 ? 4.546 -18.543 -4.134 1.00 82.94 294 ALA A CA 1
ATOM 2396 C C . ALA A 1 294 ? 4.202 -19.663 -3.126 1.00 82.94 294 ALA A C 1
ATOM 2398 O O . ALA A 1 294 ? 4.995 -19.911 -2.205 1.00 82.94 294 ALA A O 1
ATOM 2399 N N . LYS A 1 295 ? 3.059 -20.359 -3.260 1.00 81.12 295 LYS A N 1
ATOM 2400 C CA . LYS A 1 295 ? 2.495 -21.290 -2.257 1.00 81.12 295 LYS A CA 1
ATOM 2401 C C . LYS A 1 295 ? 2.427 -20.676 -0.851 1.00 81.12 295 LYS A C 1
ATOM 2403 O O . LYS A 1 295 ? 2.788 -21.317 0.134 1.00 81.12 295 LYS A O 1
ATOM 2408 N N . GLY A 1 296 ? 2.050 -19.402 -0.758 1.00 65.31 296 GLY A N 1
ATOM 2409 C CA . GLY A 1 296 ? 1.916 -18.699 0.522 1.00 65.31 296 GLY A CA 1
ATOM 2410 C C . GLY A 1 296 ? 3.231 -18.390 1.255 1.00 65.31 296 GLY A C 1
ATOM 2411 O O . GLY A 1 296 ? 3.186 -17.948 2.403 1.00 65.31 296 GLY A O 1
ATOM 2412 N N . LYS A 1 297 ? 4.408 -18.583 0.633 1.00 67.81 297 LYS A N 1
ATOM 2413 C CA . LYS A 1 297 ? 5.672 -18.068 1.190 1.00 67.81 297 LYS A CA 1
ATOM 2414 C C . LYS A 1 297 ? 5.701 -16.544 1.033 1.00 67.81 297 LYS A C 1
ATOM 2416 O O . LYS A 1 297 ? 5.593 -16.026 -0.075 1.00 67.81 297 LYS A O 1
ATOM 2421 N N . LYS A 1 298 ? 5.844 -15.831 2.151 1.00 57.56 298 LYS A N 1
ATOM 2422 C CA . LYS A 1 298 ? 5.913 -14.365 2.189 1.00 57.56 298 LYS A CA 1
ATOM 2423 C C . LYS A 1 298 ? 7.195 -13.858 1.506 1.00 57.56 298 LYS A C 1
ATOM 2425 O O . LYS A 1 298 ? 8.274 -14.370 1.788 1.00 57.56 298 LYS A O 1
ATOM 2430 N N . TYR A 1 299 ? 7.048 -12.819 0.680 1.00 55.97 299 TYR A N 1
ATOM 2431 C CA . TYR A 1 299 ? 8.119 -12.026 0.049 1.00 55.97 299 TYR A CA 1
ATOM 2432 C C . TYR A 1 299 ? 8.942 -12.719 -1.047 1.00 55.97 299 TYR A C 1
ATOM 2434 O O . TYR A 1 299 ? 10.171 -12.760 -1.002 1.00 55.97 299 TYR A O 1
ATOM 2442 N N . LEU A 1 300 ? 8.268 -13.185 -2.095 1.00 60.00 300 LEU A N 1
ATOM 2443 C CA . LEU A 1 300 ? 8.906 -13.381 -3.396 1.00 60.00 300 LEU A CA 1
ATOM 2444 C C . LEU A 1 300 ? 8.525 -12.195 -4.286 1.00 60.00 300 LEU A C 1
ATOM 2446 O O . LEU A 1 300 ? 7.363 -11.791 -4.312 1.00 60.00 300 LEU A O 1
ATOM 2450 N N . SER A 1 301 ? 9.494 -11.617 -4.999 1.00 82.06 301 SER A N 1
ATOM 2451 C CA . SER A 1 301 ? 9.162 -10.724 -6.112 1.00 82.06 301 SER A CA 1
ATOM 2452 C C . SER A 1 301 ? 8.306 -11.495 -7.130 1.00 82.06 301 SER A C 1
ATOM 2454 O O . SER A 1 301 ? 8.413 -12.725 -7.187 1.00 82.06 301 SER A O 1
ATOM 2456 N N . PRO A 1 302 ? 7.492 -10.822 -7.966 1.00 85.44 302 PRO A N 1
ATOM 2457 C CA . PRO A 1 302 ? 6.693 -11.504 -8.987 1.00 85.44 302 PRO A CA 1
ATOM 2458 C C . PRO A 1 302 ? 7.519 -12.466 -9.859 1.00 85.44 302 PRO A C 1
ATOM 2460 O O . PRO A 1 302 ? 7.070 -13.572 -10.145 1.00 85.44 302 PRO A O 1
ATOM 2463 N N . ALA A 1 303 ? 8.761 -12.090 -10.192 1.00 86.00 303 ALA A N 1
ATOM 2464 C CA . ALA A 1 303 ? 9.707 -12.950 -10.908 1.00 86.00 303 ALA A CA 1
ATOM 2465 C C . ALA A 1 303 ? 10.055 -14.229 -10.130 1.00 86.00 303 ALA A C 1
ATOM 2467 O O . ALA A 1 303 ? 9.920 -15.323 -10.663 1.00 86.00 303 ALA A O 1
ATOM 2468 N N . LYS A 1 304 ? 10.430 -14.114 -8.850 1.00 85.44 304 LYS A N 1
ATOM 2469 C CA . LYS A 1 304 ? 10.782 -15.280 -8.023 1.00 85.44 304 LYS A CA 1
ATOM 2470 C C . LYS A 1 304 ? 9.585 -16.189 -7.737 1.00 85.44 304 LYS A C 1
ATOM 2472 O O . LYS A 1 304 ? 9.741 -17.398 -7.593 1.00 85.44 304 LYS A O 1
ATOM 2477 N N . ALA A 1 305 ? 8.388 -15.614 -7.612 1.00 86.88 305 ALA A N 1
ATOM 2478 C CA . ALA A 1 305 ? 7.161 -16.391 -7.468 1.00 86.88 305 ALA A CA 1
ATOM 2479 C C . ALA A 1 305 ? 6.903 -17.220 -8.735 1.00 86.88 305 ALA A C 1
ATOM 2481 O O . ALA A 1 305 ? 6.619 -18.413 -8.637 1.00 86.88 305 ALA A O 1
ATOM 2482 N N . PHE A 1 306 ? 7.076 -16.601 -9.906 1.00 88.81 306 PHE A N 1
ATOM 2483 C CA . PHE A 1 306 ? 6.983 -17.274 -11.195 1.00 88.81 306 PHE A CA 1
ATOM 2484 C C . PHE A 1 306 ? 8.029 -18.381 -11.365 1.00 88.81 306 PHE A C 1
ATOM 2486 O O . PHE A 1 306 ? 7.651 -19.489 -11.722 1.00 88.81 306 PHE A O 1
ATOM 2493 N N . GLU A 1 307 ? 9.306 -18.115 -11.076 1.00 85.88 307 GLU A N 1
ATOM 2494 C CA . GLU A 1 307 ? 10.390 -19.111 -11.164 1.00 85.88 307 GLU A CA 1
ATOM 2495 C C . GLU A 1 307 ? 10.054 -20.362 -10.348 1.00 85.88 307 GLU A C 1
ATOM 2497 O O . GLU A 1 307 ? 10.080 -21.475 -10.866 1.00 85.88 307 GLU A O 1
ATOM 2502 N N . LYS A 1 308 ? 9.605 -20.174 -9.104 1.00 85.25 308 LYS A N 1
ATOM 2503 C CA . LYS A 1 308 ? 9.176 -21.279 -8.245 1.00 85.25 308 LYS A CA 1
ATOM 2504 C C . LYS A 1 308 ? 7.991 -22.055 -8.828 1.00 85.25 308 LYS A C 1
ATOM 2506 O O . LYS A 1 308 ? 7.971 -23.282 -8.778 1.00 85.25 308 LYS A O 1
ATOM 2511 N N . TRP A 1 309 ? 6.981 -21.358 -9.350 1.00 88.88 309 TRP A N 1
ATOM 2512 C CA . TRP A 1 309 ? 5.857 -22.024 -10.010 1.00 88.88 309 TRP A CA 1
ATOM 2513 C C . TRP A 1 309 ? 6.322 -22.824 -11.233 1.00 88.88 309 TRP A C 1
ATOM 2515 O O . TRP A 1 309 ? 5.849 -23.942 -11.439 1.00 88.88 309 TRP A O 1
ATOM 2525 N N . LEU A 1 310 ? 7.248 -22.274 -12.020 1.00 85.00 310 LEU A N 1
ATOM 2526 C CA . LEU A 1 310 ? 7.790 -22.906 -13.216 1.00 85.00 310 LEU A CA 1
ATOM 2527 C C . LEU A 1 310 ? 8.542 -24.200 -12.864 1.00 85.00 310 LEU A C 1
ATOM 2529 O O . LEU A 1 310 ? 8.244 -25.239 -13.447 1.00 85.00 310 LEU A O 1
ATOM 2533 N N . GLU A 1 311 ? 9.421 -24.162 -11.856 1.00 81.12 311 GLU A N 1
ATOM 2534 C CA . GLU A 1 311 ? 10.146 -25.332 -11.325 1.00 81.12 311 GLU A CA 1
ATOM 2535 C C . GLU A 1 311 ? 9.199 -26.462 -10.880 1.00 81.12 311 GLU A C 1
ATOM 2537 O O . GLU A 1 311 ? 9.454 -27.648 -11.099 1.00 81.12 311 GLU A O 1
ATOM 2542 N N . GLU A 1 312 ? 8.088 -26.102 -10.236 1.00 80.69 312 GLU A N 1
ATOM 2543 C CA . GLU A 1 312 ? 7.130 -27.052 -9.663 1.00 80.69 312 GLU A CA 1
ATOM 2544 C C . GLU A 1 312 ? 6.074 -27.535 -10.664 1.00 80.69 312 GLU A C 1
ATOM 2546 O O . GLU A 1 312 ? 5.368 -28.515 -10.401 1.00 80.69 312 GLU A O 1
ATOM 2551 N N . SER A 1 313 ? 5.944 -26.867 -11.807 1.00 77.00 313 SER A N 1
ATOM 2552 C CA . SER A 1 313 ? 5.015 -27.238 -12.867 1.00 77.00 313 SER A CA 1
ATOM 2553 C C . SER A 1 313 ? 5.539 -28.479 -13.591 1.00 77.00 313 SER A C 1
ATOM 2555 O O . SER A 1 313 ? 6.124 -28.415 -14.667 1.00 77.00 313 SER A O 1
ATOM 2557 N N . ILE A 1 314 ? 5.292 -29.648 -12.986 1.00 54.38 314 ILE A N 1
ATOM 2558 C CA . ILE A 1 314 ? 5.717 -30.995 -13.420 1.00 54.38 314 ILE A CA 1
ATOM 2559 C C . ILE A 1 314 ? 5.381 -31.307 -14.898 1.00 54.38 314 ILE A C 1
ATOM 2561 O O . ILE A 1 314 ? 6.004 -32.184 -15.491 1.00 54.38 314 ILE A O 1
ATOM 2565 N N . ALA A 1 315 ? 4.460 -30.571 -15.527 1.00 51.72 315 ALA A N 1
ATOM 2566 C CA . ALA A 1 315 ? 4.139 -30.683 -16.953 1.00 51.72 315 ALA A CA 1
ATOM 2567 C C . ALA A 1 315 ? 5.257 -30.202 -17.910 1.00 51.72 315 ALA A C 1
ATOM 2569 O O . ALA A 1 315 ? 5.125 -30.372 -19.118 1.00 51.72 315 ALA A O 1
ATOM 2570 N N . LEU A 1 316 ? 6.350 -29.626 -17.397 1.00 54.59 316 LEU A N 1
ATOM 2571 C CA . LEU A 1 316 ? 7.468 -29.108 -18.196 1.00 54.59 316 LEU A CA 1
ATOM 2572 C C . LEU A 1 316 ? 8.671 -30.067 -18.271 1.00 54.59 316 LEU A C 1
ATOM 2574 O O . LEU A 1 316 ? 9.688 -29.727 -18.863 1.00 54.59 316 LEU A O 1
ATOM 2578 N N . LYS A 1 317 ? 8.562 -31.290 -17.726 1.00 56.88 317 LYS A N 1
ATOM 2579 C CA . LYS A 1 317 ? 9.661 -32.280 -17.689 1.00 56.88 317 LYS A CA 1
ATOM 2580 C C . LYS A 1 317 ? 10.087 -32.846 -19.058 1.00 56.88 317 LYS A C 1
ATOM 2582 O O . LYS A 1 317 ? 10.998 -33.664 -19.114 1.00 56.88 317 LYS A O 1
ATOM 2587 N N . SER A 1 318 ? 9.464 -32.415 -20.152 1.00 60.91 318 SER A N 1
ATOM 2588 C CA . SER A 1 318 ? 9.833 -32.774 -21.525 1.00 60.91 318 SER A CA 1
ATOM 2589 C C . SER A 1 318 ? 9.661 -31.555 -22.440 1.00 60.91 318 SER A C 1
ATOM 2591 O O . SER A 1 318 ? 8.551 -31.323 -22.917 1.00 60.91 318 SER A O 1
ATOM 2593 N N . SER A 1 319 ? 10.725 -30.758 -22.610 1.00 64.25 319 SER A N 1
ATOM 2594 C CA . SER A 1 319 ? 10.864 -29.581 -23.500 1.00 64.25 319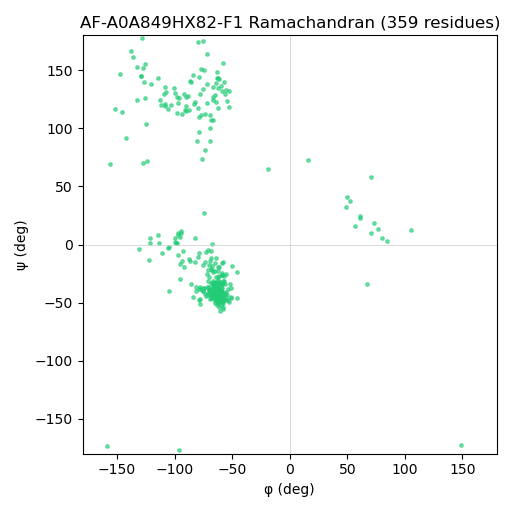 SER A CA 1
ATOM 2595 C C . SER A 1 319 ? 9.538 -29.003 -24.033 1.00 64.25 319 SER A C 1
ATOM 2597 O O . SER A 1 319 ? 9.168 -29.210 -25.193 1.00 64.25 319 SER A O 1
ATOM 2599 N N . PRO A 1 320 ? 8.765 -28.330 -23.170 1.00 72.81 320 PRO A N 1
ATOM 2600 C CA . PRO A 1 320 ? 7.396 -27.927 -23.453 1.00 72.81 320 PRO A CA 1
ATOM 2601 C C . PRO A 1 320 ? 7.361 -26.787 -24.474 1.00 72.81 320 PRO A C 1
ATOM 2603 O O . PRO A 1 320 ? 8.124 -25.825 -24.394 1.00 72.81 320 PRO A O 1
ATOM 2606 N N . ARG A 1 321 ? 6.428 -26.861 -25.429 1.00 82.81 321 ARG A N 1
ATOM 2607 C CA . ARG A 1 321 ? 6.194 -25.763 -26.377 1.00 82.81 321 ARG A CA 1
ATOM 2608 C C . ARG A 1 321 ? 5.704 -24.523 -25.628 1.00 82.81 321 ARG A C 1
ATOM 2610 O O . ARG A 1 321 ? 4.825 -24.636 -24.772 1.00 82.81 321 ARG A O 1
ATOM 2617 N N . LEU A 1 322 ? 6.201 -23.347 -26.020 1.00 86.50 322 LEU A N 1
ATOM 2618 C CA . LEU A 1 322 ? 5.847 -22.040 -25.446 1.00 86.50 322 LEU A CA 1
ATOM 2619 C C . LEU A 1 322 ? 4.330 -21.863 -25.252 1.00 86.50 322 LEU A C 1
ATOM 2621 O O . LEU A 1 322 ? 3.876 -21.501 -24.170 1.00 86.50 322 LEU A O 1
ATOM 2625 N N . GLU A 1 323 ? 3.540 -22.211 -26.268 1.00 88.00 323 GLU A N 1
ATOM 2626 C CA . GLU A 1 323 ? 2.072 -22.124 -26.253 1.00 88.00 323 GLU A CA 1
ATOM 2627 C C . GLU A 1 323 ? 1.428 -22.953 -25.129 1.00 88.00 323 GLU A C 1
ATOM 2629 O O . GLU A 1 323 ? 0.458 -22.524 -24.504 1.00 88.00 323 GLU A O 1
ATOM 2634 N N . THR A 1 324 ? 1.984 -24.132 -24.826 1.00 88.12 324 THR A N 1
ATOM 2635 C CA . THR A 1 324 ? 1.478 -25.007 -23.756 1.00 88.12 324 THR A CA 1
ATOM 2636 C C . THR A 1 324 ? 1.753 -24.407 -22.380 1.00 88.12 324 THR A C 1
ATOM 2638 O O . THR A 1 324 ? 0.895 -24.467 -21.493 1.00 88.12 324 THR A O 1
ATOM 2641 N N . VAL A 1 325 ? 2.924 -23.788 -22.206 1.00 88.38 325 VAL A N 1
ATOM 2642 C CA . VAL A 1 325 ? 3.299 -23.116 -20.954 1.00 8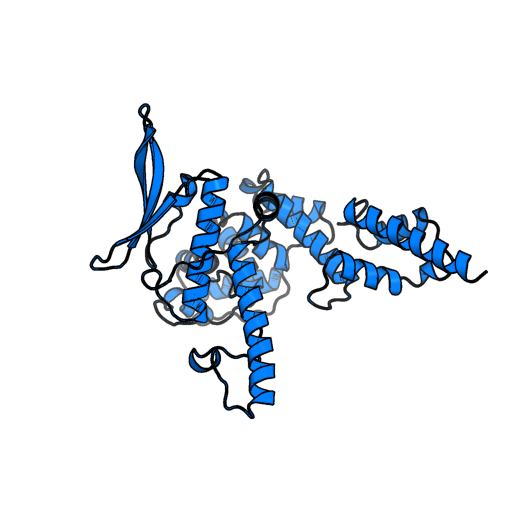8.38 325 VAL A CA 1
ATOM 2643 C C . VAL A 1 325 ? 2.419 -21.892 -20.722 1.00 88.38 325 VAL A C 1
ATOM 2645 O O . VAL A 1 325 ? 1.861 -21.752 -19.635 1.00 88.38 325 VAL A O 1
ATOM 2648 N N . ILE A 1 326 ? 2.215 -21.066 -21.754 1.00 90.62 326 ILE A N 1
ATOM 2649 C CA . ILE A 1 326 ? 1.332 -19.890 -21.700 1.00 90.62 326 ILE A CA 1
ATOM 2650 C C . ILE A 1 326 ? -0.106 -20.305 -21.370 1.00 90.62 326 ILE A C 1
ATOM 2652 O O . ILE A 1 326 ? -0.704 -19.764 -20.443 1.00 90.62 326 ILE A O 1
ATOM 2656 N N . SER A 1 327 ? -0.653 -21.309 -22.063 1.00 91.06 327 SER A N 1
ATOM 2657 C CA . SER A 1 327 ? -2.013 -21.800 -21.800 1.00 91.06 327 SER A CA 1
ATOM 2658 C C . SER A 1 327 ? -2.174 -22.311 -20.363 1.00 91.06 327 SER A C 1
ATOM 2660 O O . SER A 1 327 ? -3.159 -22.004 -19.684 1.00 91.06 327 SER A O 1
ATOM 2662 N N . THR A 1 328 ? -1.178 -23.047 -19.860 1.00 91.25 328 THR A N 1
ATOM 2663 C CA . THR A 1 328 ? -1.179 -23.556 -18.483 1.00 91.25 328 THR A CA 1
ATOM 2664 C C . THR A 1 328 ? -1.091 -22.419 -17.465 1.00 91.25 328 THR A C 1
ATOM 2666 O O . THR A 1 328 ? -1.837 -22.436 -16.483 1.00 91.25 328 THR A O 1
ATOM 2669 N N . PHE A 1 329 ? -0.236 -21.422 -17.716 1.00 92.69 329 PHE A N 1
ATOM 2670 C CA . PHE A 1 329 ? -0.089 -20.231 -16.883 1.00 92.69 329 PHE A CA 1
ATOM 2671 C C . PHE A 1 329 ? -1.395 -19.432 -16.816 1.00 92.69 329 PHE A C 1
ATOM 2673 O O . PHE A 1 329 ? -1.920 -19.219 -15.726 1.00 92.69 329 PHE A O 1
ATOM 2680 N N . ASN A 1 330 ? -1.974 -19.076 -17.966 1.00 93.69 330 ASN A N 1
ATOM 2681 C CA . ASN A 1 330 ? -3.208 -18.289 -18.045 1.00 93.69 330 ASN A CA 1
ATOM 2682 C C . ASN A 1 330 ? -4.384 -18.992 -17.348 1.00 93.69 330 ASN A C 1
ATOM 2684 O O . ASN A 1 330 ? -5.198 -18.346 -16.692 1.00 93.69 330 ASN A O 1
ATOM 2688 N N . ARG A 1 331 ? -4.462 -20.329 -17.437 1.00 91.88 331 ARG A N 1
ATOM 2689 C CA . ARG A 1 331 ? -5.489 -21.113 -16.733 1.00 91.88 331 ARG A CA 1
ATOM 2690 C C . ARG A 1 331 ? -5.281 -21.129 -15.217 1.00 91.88 331 ARG A C 1
ATOM 2692 O O . ARG A 1 331 ? -6.257 -21.129 -14.471 1.00 91.88 331 ARG A O 1
ATOM 2699 N N . ALA A 1 332 ? -4.035 -21.190 -14.754 1.00 91.12 332 ALA A N 1
ATOM 2700 C CA . ALA A 1 332 ? -3.721 -21.193 -13.327 1.00 91.12 332 ALA A CA 1
ATOM 2701 C C . ALA A 1 332 ? -3.898 -19.800 -12.693 1.00 91.12 332 ALA A C 1
ATOM 2703 O O . ALA A 1 332 ? -4.390 -19.686 -11.564 1.00 91.12 332 ALA A O 1
ATOM 2704 N N . PHE A 1 333 ? -3.546 -18.748 -13.436 1.00 93.31 333 PHE A N 1
ATOM 2705 C CA . PHE A 1 333 ? -3.461 -17.364 -12.970 1.00 93.31 333 PHE A CA 1
ATOM 2706 C C . PHE A 1 333 ? -4.270 -16.422 -13.871 1.00 93.31 333 PHE A C 1
ATOM 2708 O O . PHE A 1 333 ? -3.698 -15.624 -14.615 1.00 93.31 333 PHE A O 1
ATOM 2715 N N . PRO A 1 334 ? -5.610 -16.514 -13.833 1.00 92.06 334 PRO A N 1
ATOM 2716 C CA . PRO A 1 334 ? -6.477 -15.757 -14.730 1.00 92.06 334 PRO A CA 1
ATOM 2717 C C . PRO A 1 334 ? -6.349 -14.237 -14.562 1.00 92.06 334 PRO A C 1
ATOM 2719 O O . PRO A 1 334 ? -6.543 -13.515 -15.535 1.00 92.06 334 PRO A O 1
ATOM 2722 N N . ALA A 1 335 ? -5.980 -13.726 -13.379 1.00 91.44 335 ALA A N 1
ATOM 2723 C CA . ALA A 1 335 ? -5.771 -12.288 -13.180 1.00 91.44 335 ALA A CA 1
ATOM 2724 C C . ALA A 1 335 ? -4.470 -11.782 -13.827 1.00 91.44 335 ALA A C 1
ATOM 2726 O O . ALA A 1 335 ? -4.271 -10.576 -13.971 1.00 91.44 335 ALA A O 1
ATOM 2727 N N . LEU A 1 336 ? -3.577 -12.701 -14.196 1.00 92.50 336 LEU A N 1
ATOM 2728 C CA . LEU A 1 336 ? -2.291 -12.434 -14.834 1.00 92.50 336 LEU A CA 1
ATOM 2729 C C . LEU A 1 336 ? -2.231 -12.976 -16.263 1.00 92.50 336 LEU A C 1
ATOM 2731 O O . LEU A 1 336 ? -1.158 -12.953 -16.869 1.00 92.50 336 LEU A O 1
ATOM 2735 N N . ALA A 1 337 ? -3.359 -13.449 -16.798 1.00 91.06 337 ALA A N 1
ATOM 2736 C CA . ALA A 1 337 ? -3.428 -13.986 -18.144 1.00 91.06 337 ALA A CA 1
ATOM 2737 C C . ALA A 1 337 ? -2.920 -12.957 -19.162 1.00 91.06 337 ALA A C 1
ATOM 2739 O O . ALA A 1 337 ? -3.257 -11.774 -19.086 1.00 91.06 337 ALA A O 1
ATOM 2740 N N . ASP A 1 338 ? -2.053 -13.411 -20.068 1.00 89.75 338 ASP A N 1
ATOM 2741 C CA . ASP A 1 338 ? -1.439 -12.598 -21.128 1.00 89.75 338 ASP A CA 1
ATOM 2742 C C . ASP A 1 338 ? -0.663 -11.364 -20.633 1.00 89.75 338 ASP A C 1
ATOM 2744 O O . ASP A 1 338 ? -0.321 -10.466 -21.407 1.00 89.75 338 ASP A O 1
ATOM 2748 N N . ASN A 1 339 ? -0.330 -11.310 -19.340 1.00 91.56 339 ASN A N 1
ATOM 2749 C CA . ASN A 1 339 ? 0.409 -10.193 -18.778 1.00 91.56 339 ASN A CA 1
ATOM 2750 C C . ASN A 1 339 ? 1.817 -10.109 -19.413 1.00 91.56 339 ASN A C 1
ATOM 2752 O O . ASN A 1 339 ? 2.602 -11.056 -19.276 1.00 91.56 339 ASN A O 1
ATOM 2756 N N . PRO A 1 340 ? 2.196 -8.976 -20.045 1.00 88.88 340 PRO A N 1
ATOM 2757 C CA . PRO A 1 340 ? 3.437 -8.874 -20.815 1.00 88.88 340 PRO A CA 1
ATOM 2758 C C . PRO A 1 340 ? 4.710 -9.183 -20.024 1.00 88.88 340 PRO A C 1
ATOM 2760 O O . PRO A 1 340 ? 5.680 -9.682 -20.593 1.00 88.88 340 PRO A O 1
ATOM 2763 N N . PHE A 1 341 ? 4.725 -8.890 -18.721 1.00 90.19 341 PHE A N 1
ATOM 2764 C CA . PHE A 1 341 ? 5.859 -9.202 -17.855 1.00 90.19 341 PHE A CA 1
ATOM 2765 C C . PHE A 1 341 ? 6.058 -10.717 -17.743 1.00 90.19 341 PHE A C 1
ATOM 2767 O O . PHE A 1 341 ? 7.153 -11.215 -18.000 1.00 90.19 341 PHE A O 1
ATOM 2774 N N . PHE A 1 342 ? 4.992 -11.461 -17.439 1.00 89.62 342 PHE A N 1
ATOM 2775 C CA . PHE A 1 342 ? 5.062 -12.916 -17.311 1.00 89.62 342 PHE A CA 1
ATOM 2776 C C . PHE A 1 342 ? 5.264 -13.602 -18.664 1.00 89.62 342 PHE A C 1
ATOM 2778 O O . PHE A 1 342 ? 6.053 -14.537 -18.741 1.00 89.62 342 PHE A O 1
ATOM 2785 N N . MET A 1 343 ? 4.663 -13.100 -19.747 1.00 91.69 343 MET A N 1
ATOM 2786 C CA . MET A 1 343 ? 4.899 -13.643 -21.093 1.00 91.69 343 MET A CA 1
ATOM 2787 C C . MET A 1 343 ? 6.379 -13.545 -21.500 1.00 91.69 343 MET A C 1
ATOM 2789 O O . MET A 1 343 ? 6.952 -14.511 -22.006 1.00 91.69 343 MET A O 1
ATOM 2793 N N . LYS A 1 344 ? 7.036 -12.414 -21.205 1.00 88.75 344 LYS A N 1
ATOM 2794 C CA . LYS A 1 344 ? 8.484 -12.246 -21.422 1.00 88.75 344 LYS A CA 1
ATOM 2795 C C . LYS A 1 344 ? 9.329 -13.163 -20.539 1.00 88.75 344 LYS A C 1
ATOM 2797 O O . LYS A 1 344 ? 10.350 -13.668 -21.008 1.00 88.75 344 LYS A O 1
ATOM 2802 N N . LEU A 1 345 ? 8.922 -13.387 -19.287 1.00 88.88 345 LEU A N 1
ATOM 2803 C CA . LEU A 1 345 ? 9.613 -14.314 -18.385 1.00 88.88 345 LEU A CA 1
ATOM 2804 C C . LEU A 1 345 ? 9.496 -15.764 -18.857 1.00 88.88 345 LEU A C 1
ATOM 2806 O O . LEU A 1 345 ? 10.494 -16.480 -18.827 1.00 88.88 345 LEU A O 1
ATOM 2810 N N . ILE A 1 346 ? 8.319 -16.186 -19.327 1.00 89.25 346 ILE A N 1
ATOM 2811 C CA . ILE A 1 346 ? 8.111 -17.526 -19.890 1.00 89.25 346 ILE A CA 1
ATOM 2812 C C . ILE A 1 346 ? 9.032 -17.730 -21.098 1.00 89.25 346 ILE A C 1
ATOM 2814 O O . ILE A 1 346 ? 9.792 -18.697 -21.123 1.00 89.25 346 ILE A O 1
ATOM 2818 N N . ALA A 1 347 ? 9.020 -16.801 -22.061 1.00 87.62 347 ALA A N 1
ATOM 2819 C CA . ALA A 1 347 ? 9.861 -16.892 -23.256 1.00 87.62 347 ALA A CA 1
ATOM 2820 C C . ALA A 1 347 ? 11.359 -16.965 -22.904 1.00 87.62 347 ALA A C 1
ATOM 2822 O O . ALA A 1 347 ? 12.058 -17.876 -23.341 1.00 87.62 347 ALA A O 1
ATOM 2823 N N . SER A 1 348 ? 11.828 -16.066 -22.032 1.00 86.62 348 SER A N 1
ATOM 2824 C CA . SER A 1 348 ? 13.238 -15.999 -21.619 1.00 86.62 348 SER A CA 1
ATOM 2825 C C . SER A 1 348 ? 13.744 -17.265 -20.918 1.00 86.62 348 SER A C 1
ATOM 2827 O O . SER A 1 348 ? 14.923 -17.587 -21.031 1.00 86.62 348 SER A O 1
ATOM 2829 N N . ASN A 1 349 ? 12.899 -17.963 -20.151 1.00 83.69 349 ASN A N 1
ATOM 2830 C CA . ASN A 1 349 ? 13.321 -19.176 -19.441 1.00 83.69 349 ASN A CA 1
ATOM 2831 C C . ASN A 1 349 ? 13.386 -20.394 -20.371 1.00 83.69 349 ASN A C 1
ATOM 2833 O O . ASN A 1 349 ? 14.341 -21.158 -20.290 1.00 83.69 349 ASN A O 1
ATOM 2837 N N . LEU A 1 350 ? 12.449 -20.526 -21.316 1.00 81.38 350 LEU A N 1
ATOM 2838 C CA . LEU A 1 350 ? 12.474 -21.622 -22.293 1.00 81.38 350 LEU A CA 1
ATOM 2839 C C . LEU A 1 350 ? 13.647 -21.504 -23.281 1.00 81.38 350 LEU A C 1
ATOM 2841 O O . LEU A 1 350 ? 14.218 -22.515 -23.686 1.00 81.38 350 LEU A O 1
ATOM 2845 N N . GLU A 1 351 ? 14.052 -20.281 -23.641 1.00 79.44 351 GLU A N 1
ATOM 2846 C CA . GLU A 1 351 ? 15.253 -20.067 -24.459 1.00 79.44 351 GLU A CA 1
ATOM 2847 C C . GLU A 1 351 ? 16.539 -20.496 -23.737 1.00 79.44 351 GLU A C 1
ATOM 2849 O O . GLU A 1 351 ? 17.440 -21.047 -24.372 1.00 79.44 351 GLU A O 1
ATOM 2854 N N . LYS A 1 352 ? 16.636 -20.284 -22.418 1.00 72.12 352 LYS A N 1
ATOM 2855 C CA . LYS A 1 352 ? 17.814 -20.684 -21.630 1.00 72.12 352 LYS A CA 1
ATOM 2856 C C . LYS A 1 352 ? 17.986 -22.200 -21.598 1.00 72.12 352 LYS A C 1
ATOM 2858 O O . LYS A 1 352 ? 19.086 -22.660 -21.885 1.00 72.12 352 LYS A O 1
ATOM 2863 N N . ASP A 1 353 ? 16.909 -22.946 -21.357 1.00 63.94 353 ASP A N 1
ATOM 2864 C CA . ASP A 1 353 ? 16.939 -24.416 -21.316 1.00 63.94 353 ASP A CA 1
ATOM 2865 C C . ASP A 1 353 ? 17.357 -25.036 -22.661 1.00 63.94 353 ASP A C 1
ATOM 2867 O O . ASP A 1 353 ? 18.035 -26.063 -22.699 1.00 63.94 353 ASP A O 1
ATOM 2871 N N . SER A 1 354 ? 17.005 -24.392 -23.782 1.00 60.44 354 SER A N 1
ATOM 2872 C CA . SER A 1 354 ? 17.405 -24.856 -25.118 1.00 60.44 354 SER A CA 1
ATOM 2873 C C . SER A 1 354 ? 18.903 -24.696 -25.407 1.00 60.44 354 SER A C 1
ATOM 2875 O O . SER A 1 354 ? 19.463 -25.471 -26.180 1.00 60.44 354 SER A O 1
ATOM 2877 N N . ARG A 1 355 ? 19.568 -23.713 -24.781 1.00 60.72 355 ARG A N 1
ATOM 2878 C CA . ARG A 1 355 ? 21.008 -23.466 -24.963 1.00 60.72 355 ARG A CA 1
ATOM 2879 C C . ARG A 1 355 ? 21.856 -24.399 -24.106 1.00 60.72 355 ARG A C 1
ATOM 2881 O O . ARG A 1 355 ? 22.845 -24.919 -24.604 1.00 60.72 355 ARG A O 1
ATOM 2888 N N . THR A 1 356 ? 21.444 -24.671 -22.869 1.00 58.53 356 THR A N 1
ATOM 2889 C CA . THR A 1 356 ? 22.149 -25.608 -21.978 1.00 58.53 356 THR A CA 1
ATOM 2890 C C . THR A 1 356 ? 22.099 -27.052 -22.478 1.00 58.53 356 THR A C 1
ATOM 2892 O O . THR A 1 356 ? 23.089 -27.761 -22.354 1.00 58.53 356 THR A O 1
ATOM 2895 N N . GLN A 1 357 ? 21.006 -27.489 -23.115 1.00 54.12 357 GLN A N 1
ATOM 2896 C CA . GLN A 1 357 ? 20.936 -28.833 -23.714 1.00 54.12 357 GLN A CA 1
ATOM 2897 C C . GLN A 1 357 ? 21.794 -28.986 -24.986 1.00 54.12 357 GLN A C 1
ATOM 2899 O O . GLN A 1 357 ? 22.220 -30.093 -25.309 1.00 54.12 357 GLN A O 1
ATOM 2904 N N . GLY A 1 358 ? 22.063 -27.891 -25.705 1.00 51.47 358 GLY A N 1
ATOM 2905 C CA . GLY A 1 358 ? 22.892 -27.891 -26.915 1.00 51.47 358 GLY A CA 1
ATOM 2906 C C . GLY A 1 358 ? 24.403 -27.847 -26.662 1.00 51.47 358 GLY A C 1
ATOM 2907 O O . GLY A 1 358 ? 25.160 -28.126 -27.582 1.00 51.47 358 GLY A O 1
ATOM 2908 N N . GLU A 1 359 ? 24.843 -27.504 -25.448 1.00 50.06 359 GLU A N 1
ATOM 2909 C CA . GLU A 1 359 ? 26.265 -27.494 -25.057 1.00 50.06 359 GLU A CA 1
ATOM 2910 C C . GLU A 1 359 ? 26.720 -28.813 -24.398 1.00 50.06 359 GLU A C 1
ATOM 2912 O O . GLU A 1 359 ? 27.919 -29.063 -24.296 1.00 50.06 359 GLU A O 1
ATOM 2917 N N . GLU A 1 360 ? 25.782 -29.672 -23.984 1.00 46.91 360 GLU A N 1
ATOM 2918 C CA . GLU A 1 360 ? 26.051 -31.016 -23.435 1.00 46.91 360 GLU A CA 1
ATOM 2919 C C . GLU A 1 360 ? 25.904 -32.150 -24.475 1.00 46.91 360 GLU A C 1
ATOM 2921 O O . GLU A 1 360 ? 26.085 -33.323 -24.137 1.00 46.91 360 GLU A O 1
ATOM 2926 N N . SER A 1 361 ? 25.582 -31.806 -25.730 1.00 40.62 361 SER A N 1
ATOM 2927 C CA . SER A 1 361 ? 25.482 -32.719 -26.884 1.00 40.62 361 SER A CA 1
ATOM 2928 C C . SER A 1 361 ? 26.702 -32.582 -27.786 1.00 40.62 361 SER A C 1
ATOM 2930 O O . SER A 1 361 ? 27.203 -33.625 -28.266 1.00 40.62 361 SER A O 1
#

pLDDT: mean 81.98, std 13.38, range [32.5, 97.5]